Protein AF-A0A933JZS7-F1 (afdb_monomer)

Secondary structure (DSSP, 8-state):
---EEEEESS-SSSEEEETTTTEEEEEHHHHSS--TTTSSPPPHHHHHHHHHHHHHHHHHHHHHHHHH-HHHHHHHTTTS-HHHHHHHHHHHTT-GGGTS--HHHHHHHTTT-PPPHHHHHHHHS--SS---HHHHHHHHHHHHHHHHHHHTTSS-GGGHHHHHHHHHHHHHHTTT-HHHHHHHHH---HHHHHHHHHHHHIIIIIITTSS----GGGGG--------

Foldseek 3Di:
DDEAEAEDEPDPDQWAADLVVRYIYGDVDVLQAADPVPSHRDDPVLSVLVVLLSVQLRVQLSVLCVLLDVVLCVVCVVQAQVLLSLQSSQQRSVHLCSPDDDQVRLVVLAPVHADDSVQLSVQCDDDPDRGPPSSPSSSSNLSNLLLVLQLVLDPDNVCSSVSSSQLSNQCSVVRSDNQRSCCVPPVDGPVRSVVRSVVVCCVVRVPVPDPDDDDPVPVPDDDDDDDD

Solvent-accessible surface area (backbone atoms only — not comparable to full-atom values): 13031 Å² total; per-residue (Å²): 136,82,78,46,78,41,78,46,71,96,59,98,48,57,57,48,58,39,86,88,77,57,28,37,40,38,22,46,65,69,68,76,45,48,34,90,88,75,72,40,81,59,49,75,64,59,43,50,46,46,52,50,33,51,52,38,23,33,49,33,49,50,53,47,31,62,72,67,27,61,70,55,36,67,66,29,66,82,36,45,57,56,47,62,58,53,2,47,12,32,44,67,29,75,30,59,66,70,74,48,61,60,49,66,56,51,50,64,59,40,72,91,46,82,78,54,70,76,56,31,44,59,37,69,49,86,71,91,71,86,70,60,66,65,54,28,51,40,31,53,50,49,13,21,33,46,36,50,41,62,49,65,74,49,94,60,73,96,43,35,69,60,54,50,42,50,46,52,52,43,11,53,75,52,74,26,32,58,56,58,20,35,36,73,75,69,70,33,52,66,68,58,50,51,54,48,19,50,50,48,44,41,46,70,41,57,52,73,59,49,90,82,80,94,61,83,76,68,85,77,73,77,79,80,87,77,86,129

Radius of gyration: 18.69 Å; Cα contacts (8 Å, |Δi|>4): 261; chains: 1; bounding box: 49×60×42 Å

pLDDT: mean 77.21, std 16.07, range [34.91, 96.56]

Mean predicted aligned error: 9.37 Å

Structure (mmCIF, N/CA/C/O backbone):
data_AF-A0A933JZS7-F1
#
_entry.id   AF-A0A933JZS7-F1
#
loop_
_atom_site.group_PDB
_atom_site.id
_atom_site.type_symbol
_atom_site.label_atom_id
_atom_site.label_alt_id
_atom_site.label_comp_id
_atom_site.label_asym_id
_atom_site.label_entity_id
_atom_site.label_seq_id
_atom_site.pdbx_PDB_ins_code
_atom_site.Cartn_x
_atom_site.Cartn_y
_atom_site.Cartn_z
_atom_site.occupancy
_atom_site.B_iso_or_equiv
_atom_site.auth_seq_id
_atom_site.auth_comp_id
_atom_site.auth_asym_id
_atom_site.auth_atom_id
_atom_site.pdbx_PDB_model_num
ATOM 1 N N . MET A 1 1 ? 9.786 -20.591 12.325 1.00 55.50 1 MET A N 1
ATOM 2 C CA . MET A 1 1 ? 8.800 -20.406 11.237 1.00 55.50 1 MET A CA 1
ATOM 3 C C . MET A 1 1 ? 9.416 -20.957 9.961 1.00 55.50 1 MET A C 1
ATOM 5 O O . MET A 1 1 ? 10.549 -20.591 9.686 1.00 55.50 1 MET A O 1
ATOM 9 N N . ARG A 1 2 ? 8.752 -21.871 9.242 1.00 62.94 2 ARG A N 1
ATOM 10 C CA . ARG A 1 2 ? 9.233 -22.362 7.939 1.00 62.94 2 ARG A CA 1
ATOM 11 C C . ARG A 1 2 ? 8.368 -21.721 6.859 1.00 62.94 2 ARG A C 1
ATOM 13 O O . ARG A 1 2 ? 7.239 -22.149 6.675 1.00 62.94 2 ARG A O 1
ATOM 20 N N . ILE A 1 3 ? 8.877 -20.673 6.219 1.00 64.69 3 ILE A N 1
ATOM 21 C CA . ILE A 1 3 ? 8.225 -20.079 5.047 1.00 64.69 3 ILE A CA 1
ATOM 22 C C . ILE A 1 3 ? 8.504 -21.006 3.871 1.00 64.69 3 ILE A C 1
ATOM 24 O O . ILE A 1 3 ? 9.663 -21.345 3.619 1.00 64.69 3 ILE A O 1
ATOM 28 N N . ARG A 1 4 ? 7.455 -21.423 3.162 1.00 77.00 4 ARG A N 1
ATOM 29 C CA . ARG A 1 4 ? 7.607 -22.122 1.888 1.00 77.00 4 ARG A CA 1
ATOM 30 C C . ARG A 1 4 ? 7.532 -21.089 0.772 1.00 77.00 4 ARG A C 1
ATOM 32 O O . ARG A 1 4 ? 6.473 -20.504 0.567 1.00 77.00 4 ARG A O 1
ATOM 39 N N . VAL A 1 5 ? 8.653 -20.878 0.089 1.00 72.12 5 VAL A N 1
ATOM 40 C CA . VAL A 1 5 ? 8.701 -20.114 -1.160 1.00 72.12 5 VAL A CA 1
ATOM 41 C C . VAL A 1 5 ? 8.687 -21.115 -2.308 1.00 72.12 5 VAL A C 1
ATOM 43 O O . VAL A 1 5 ? 9.560 -21.982 -2.373 1.00 72.12 5 VAL A O 1
ATOM 46 N N . THR A 1 6 ? 7.681 -21.040 -3.173 1.00 77.69 6 THR A N 1
ATOM 47 C CA . THR A 1 6 ? 7.563 -21.890 -4.366 1.00 77.69 6 THR A CA 1
ATOM 48 C C . THR A 1 6 ? 7.724 -21.046 -5.618 1.00 77.69 6 THR A C 1
ATOM 50 O O . THR A 1 6 ? 7.128 -19.979 -5.715 1.00 77.69 6 THR A O 1
ATOM 53 N N . LEU A 1 7 ? 8.527 -21.518 -6.575 1.00 71.81 7 LEU A N 1
ATOM 54 C CA . LEU A 1 7 ? 8.544 -20.955 -7.922 1.00 71.81 7 LEU A CA 1
ATOM 55 C C . LEU A 1 7 ? 7.561 -21.733 -8.794 1.00 71.81 7 LEU A C 1
ATOM 57 O O . LEU A 1 7 ? 7.610 -22.962 -8.804 1.00 71.81 7 LEU A O 1
ATOM 61 N N . ASP A 1 8 ? 6.707 -21.019 -9.521 1.00 75.81 8 ASP A N 1
ATOM 62 C CA . ASP A 1 8 ? 5.730 -21.612 -10.439 1.00 75.81 8 ASP A CA 1
ATOM 63 C C . ASP A 1 8 ? 5.630 -20.808 -11.746 1.00 75.81 8 ASP A C 1
ATOM 65 O O . ASP A 1 8 ? 6.146 -19.691 -11.834 1.00 75.81 8 ASP A O 1
ATOM 69 N N . THR A 1 9 ? 4.992 -21.375 -12.770 1.00 73.75 9 THR A N 1
ATOM 70 C CA . THR A 1 9 ? 4.760 -20.739 -14.076 1.00 73.75 9 THR A CA 1
ATOM 71 C C . THR A 1 9 ? 3.279 -20.707 -14.449 1.00 73.75 9 THR A C 1
ATOM 73 O O . THR A 1 9 ? 2.496 -21.495 -13.938 1.00 73.75 9 THR A O 1
ATOM 76 N N . GLY A 1 10 ? 2.871 -19.797 -15.343 1.00 68.50 10 GLY A N 1
ATOM 77 C CA . GLY A 1 10 ? 1.471 -19.704 -15.803 1.00 68.50 10 GLY A CA 1
ATOM 78 C C . GLY A 1 10 ? 0.526 -18.961 -14.850 1.00 68.50 10 GLY A C 1
ATOM 79 O O . GLY A 1 10 ? -0.687 -19.063 -14.976 1.00 68.50 10 GLY A O 1
ATOM 80 N N . LEU A 1 11 ? 1.090 -18.214 -13.904 1.00 72.56 11 LEU A N 1
ATOM 81 C CA . LEU A 1 11 ? 0.375 -17.342 -12.973 1.00 72.56 11 LEU A CA 1
ATOM 82 C C . LEU A 1 11 ? 0.167 -15.930 -13.545 1.00 72.56 11 LEU A C 1
ATOM 84 O O . LEU A 1 11 ? 1.084 -15.329 -14.116 1.00 72.56 11 LEU A O 1
ATOM 88 N N . ASP A 1 12 ? -1.011 -15.366 -13.291 1.00 69.12 12 ASP A N 1
ATOM 89 C CA . ASP A 1 12 ? -1.390 -14.021 -13.743 1.00 69.12 12 ASP A CA 1
ATOM 90 C C . ASP A 1 12 ? -0.731 -12.890 -12.931 1.00 69.12 12 ASP A C 1
ATOM 92 O O . ASP A 1 12 ? -0.857 -11.714 -13.282 1.00 69.12 12 ASP A O 1
ATOM 96 N N . HIS A 1 13 ? -0.051 -13.214 -11.825 1.00 71.06 13 HIS A N 1
ATOM 97 C CA . HIS A 1 13 ? 0.572 -12.250 -10.906 1.00 71.06 13 HIS A CA 1
ATOM 98 C C . HIS A 1 13 ? 2.028 -12.627 -10.631 1.00 71.06 13 HIS A C 1
ATOM 100 O O . HIS A 1 13 ? 2.339 -13.818 -10.618 1.00 71.06 13 HIS A O 1
ATOM 106 N N . PRO A 1 14 ? 2.913 -11.642 -10.382 1.00 72.00 14 PRO A N 1
ATOM 107 C CA . PRO A 1 14 ? 4.329 -11.890 -10.121 1.00 72.00 14 PRO A CA 1
ATOM 108 C C . PRO A 1 14 ? 4.557 -12.660 -8.819 1.00 72.00 14 PRO A C 1
ATOM 110 O O . PRO A 1 14 ? 5.456 -13.491 -8.744 1.00 72.00 14 PRO A O 1
ATOM 113 N N . ALA A 1 15 ? 3.741 -12.431 -7.795 1.00 82.31 15 ALA A N 1
ATOM 114 C CA . ALA A 1 15 ? 3.789 -13.191 -6.560 1.00 82.31 15 ALA A CA 1
ATOM 115 C C . ALA A 1 15 ? 2.427 -13.170 -5.857 1.00 82.31 15 ALA A C 1
ATOM 117 O O . ALA A 1 15 ? 1.563 -12.370 -6.218 1.00 82.31 15 ALA A O 1
ATOM 118 N N . PHE A 1 16 ? 2.232 -14.077 -4.899 1.00 83.31 16 PHE A N 1
ATOM 119 C CA . PHE A 1 16 ? 1.127 -14.004 -3.944 1.00 83.31 16 PHE A CA 1
ATOM 120 C C . PHE A 1 16 ? 1.417 -14.806 -2.667 1.00 83.31 16 PHE A C 1
ATOM 122 O O . PHE A 1 16 ? 2.030 -15.879 -2.703 1.00 83.31 16 PHE A O 1
ATOM 129 N N . TYR A 1 17 ? 0.903 -14.324 -1.539 1.00 83.69 17 TYR A N 1
ATOM 130 C CA . TYR A 1 17 ? 0.777 -15.072 -0.294 1.00 83.69 17 TYR A CA 1
ATOM 131 C C . TYR A 1 17 ? -0.552 -15.838 -0.227 1.00 83.69 17 TYR A C 1
ATOM 133 O O . TYR A 1 17 ? -1.635 -15.268 -0.361 1.00 83.69 17 TYR A O 1
ATOM 141 N N . SER A 1 18 ? -0.483 -17.137 0.068 1.00 83.06 18 SER A N 1
ATOM 142 C CA . SER A 1 18 ? -1.651 -17.956 0.397 1.00 83.06 18 SER A CA 1
ATOM 143 C C . SER A 1 18 ? -1.779 -18.125 1.907 1.00 83.06 18 SER A C 1
ATOM 145 O O . SER A 1 18 ? -0.999 -18.837 2.542 1.00 83.06 18 SER A O 1
ATOM 147 N N . ALA A 1 19 ? -2.824 -17.530 2.485 1.00 80.00 19 ALA A N 1
ATOM 148 C CA . ALA A 1 19 ? -3.157 -17.706 3.898 1.00 80.00 19 ALA A CA 1
ATOM 149 C C . ALA A 1 19 ? -3.637 -19.129 4.237 1.00 80.00 19 ALA A C 1
ATOM 151 O O . ALA A 1 19 ? -3.706 -19.476 5.416 1.00 80.00 19 ALA A O 1
ATOM 152 N N . GLU A 1 20 ? -4.036 -19.934 3.247 1.00 81.31 20 GLU A N 1
ATOM 153 C CA . GLU A 1 20 ? -4.477 -21.324 3.436 1.00 81.31 20 GLU A CA 1
ATOM 154 C C . GLU A 1 20 ? -3.293 -22.258 3.680 1.00 81.31 20 GLU A C 1
ATOM 156 O O . GLU A 1 20 ? -3.297 -23.031 4.636 1.00 81.31 20 GLU A O 1
ATOM 161 N N . THR A 1 21 ? -2.268 -22.139 2.840 1.00 81.94 21 THR A N 1
ATOM 162 C CA . THR A 1 21 ? -1.078 -22.998 2.849 1.00 81.94 21 THR A CA 1
ATOM 163 C C . THR A 1 21 ? 0.118 -22.357 3.547 1.00 81.94 21 THR A C 1
ATOM 165 O O . THR A 1 21 ? 1.150 -23.010 3.697 1.00 81.94 21 THR A O 1
ATOM 168 N N . ASP A 1 22 ? -0.016 -21.096 3.971 1.00 80.69 22 ASP A N 1
ATOM 169 C CA . ASP A 1 22 ? 1.030 -20.287 4.602 1.00 80.69 22 ASP A CA 1
ATOM 170 C C . ASP A 1 22 ? 2.316 -20.252 3.753 1.00 80.69 22 ASP A C 1
ATOM 172 O O . ASP A 1 22 ? 3.436 -20.433 4.238 1.00 80.69 22 ASP A O 1
ATOM 176 N N . SER A 1 23 ? 2.130 -20.065 2.444 1.00 84.62 23 SER A N 1
ATOM 177 C CA . SER A 1 23 ? 3.187 -20.096 1.433 1.00 84.62 23 SER A CA 1
ATOM 178 C C . SER A 1 23 ? 3.199 -18.826 0.599 1.00 84.62 23 SER A C 1
ATOM 180 O O . SER A 1 23 ? 2.152 -18.231 0.347 1.00 84.62 23 SER A O 1
ATOM 182 N N . ILE A 1 24 ? 4.387 -18.454 0.134 1.00 83.81 24 ILE A N 1
ATOM 183 C CA . ILE A 1 24 ? 4.582 -17.405 -0.864 1.00 83.81 24 ILE A CA 1
ATOM 184 C C . ILE A 1 24 ? 4.912 -18.095 -2.179 1.00 83.81 24 ILE A C 1
ATOM 186 O O . ILE A 1 24 ? 5.858 -18.882 -2.247 1.00 83.81 24 ILE A O 1
ATOM 190 N N . THR A 1 25 ? 4.149 -17.794 -3.218 1.00 84.00 25 THR A N 1
ATOM 191 C CA . THR A 1 25 ? 4.441 -18.267 -4.567 1.00 84.00 25 THR A CA 1
ATOM 192 C C . THR A 1 25 ? 5.007 -17.115 -5.377 1.00 84.00 25 THR A C 1
ATOM 194 O O . THR A 1 25 ? 4.420 -16.039 -5.402 1.00 84.00 25 THR A O 1
ATOM 197 N N . ILE A 1 26 ? 6.138 -17.349 -6.038 1.00 79.81 26 ILE A N 1
ATOM 198 C CA . ILE A 1 26 ? 6.781 -16.419 -6.964 1.00 79.81 26 ILE A CA 1
ATOM 199 C C . ILE A 1 26 ? 6.603 -16.972 -8.377 1.00 79.81 26 ILE A C 1
ATOM 201 O O . ILE A 1 26 ? 6.988 -18.104 -8.673 1.00 79.81 26 ILE A O 1
ATOM 205 N N . ALA A 1 27 ? 6.021 -16.178 -9.262 1.00 77.62 27 ALA A N 1
ATOM 206 C CA . ALA A 1 27 ? 5.770 -16.559 -10.637 1.00 77.62 27 ALA A CA 1
ATOM 207 C C . ALA A 1 27 ? 7.016 -16.320 -11.491 1.00 77.62 27 ALA A C 1
ATOM 209 O O . ALA A 1 27 ? 7.300 -15.201 -11.917 1.00 77.62 27 ALA A O 1
ATOM 210 N N . ALA A 1 28 ? 7.769 -17.387 -11.745 1.00 70.25 28 ALA A N 1
ATOM 211 C CA . ALA A 1 28 ? 9.073 -17.364 -12.394 1.00 70.25 28 ALA A CA 1
ATOM 212 C C . ALA A 1 28 ? 9.067 -16.561 -13.713 1.00 70.25 28 ALA A C 1
ATOM 214 O O . ALA A 1 28 ? 9.970 -15.764 -13.962 1.00 70.25 28 ALA A O 1
ATOM 215 N N . GLN A 1 29 ? 8.023 -16.695 -14.535 1.00 68.81 29 GLN A N 1
ATOM 216 C CA . GLN A 1 29 ? 7.892 -16.016 -15.829 1.00 68.81 29 GLN A CA 1
ATOM 217 C C . GLN A 1 29 ? 7.903 -14.483 -15.745 1.00 68.81 29 GLN A C 1
ATOM 219 O O . GLN A 1 29 ? 8.296 -13.838 -16.713 1.00 68.81 29 GLN A O 1
ATOM 224 N N . TRP A 1 30 ? 7.523 -13.902 -14.604 1.00 67.69 30 TRP A N 1
ATOM 225 C CA . TRP A 1 30 ? 7.554 -12.451 -14.393 1.00 67.69 30 TRP A CA 1
ATOM 226 C C . TRP A 1 30 ? 8.953 -11.924 -14.067 1.00 67.69 30 TRP A C 1
ATOM 228 O O . TRP A 1 30 ? 9.218 -10.740 -14.244 1.00 67.69 30 TRP A O 1
ATOM 238 N N . PHE A 1 31 ? 9.863 -12.804 -13.646 1.00 66.62 31 PHE A N 1
ATOM 239 C CA . PHE A 1 31 ? 11.240 -12.442 -13.317 1.00 66.62 31 PHE A CA 1
ATOM 240 C C . PHE A 1 31 ? 12.232 -12.937 -14.377 1.00 66.62 31 PHE A C 1
ATOM 242 O O . PHE A 1 31 ? 13.295 -12.355 -14.540 1.00 66.62 31 PHE A O 1
ATOM 249 N N . TYR A 1 32 ? 11.900 -13.970 -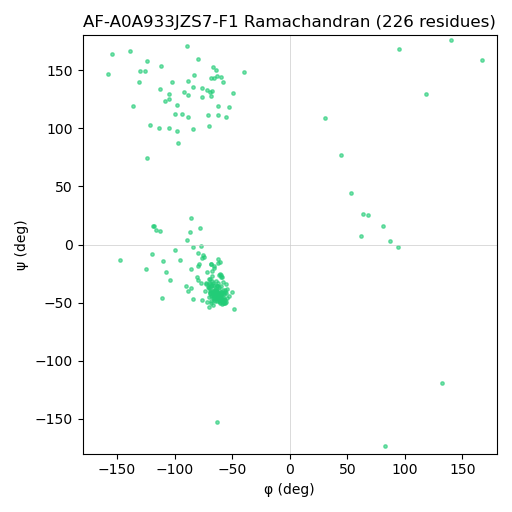15.153 1.00 59.34 32 TYR A N 1
ATOM 250 C CA . TYR A 1 32 ? 12.780 -14.501 -16.204 1.00 59.34 32 TYR A CA 1
ATOM 251 C C . TYR A 1 32 ? 12.603 -13.847 -17.585 1.00 59.34 32 TYR A C 1
ATOM 253 O O . TYR A 1 32 ? 13.258 -14.260 -18.542 1.00 59.34 32 TYR A O 1
ATOM 261 N N . ALA A 1 33 ? 11.754 -12.827 -17.715 1.00 56.81 33 ALA A N 1
ATOM 262 C CA . ALA A 1 33 ? 11.438 -12.209 -18.997 1.00 56.81 33 ALA A CA 1
ATOM 263 C C . ALA A 1 33 ? 11.972 -10.776 -19.116 1.00 56.81 33 ALA A C 1
ATOM 265 O O . ALA A 1 33 ? 12.184 -10.069 -18.134 1.00 56.81 33 ALA A O 1
ATOM 266 N N . ARG A 1 34 ? 12.206 -10.389 -20.373 1.00 57.16 34 ARG A N 1
ATOM 267 C CA . ARG A 1 34 ? 12.549 -9.042 -20.845 1.00 57.16 34 ARG A CA 1
ATOM 268 C C . ARG A 1 34 ? 11.764 -7.954 -20.104 1.00 57.16 34 ARG A C 1
ATOM 270 O O . ARG A 1 34 ? 10.608 -8.178 -19.761 1.00 57.16 34 ARG A O 1
ATOM 277 N N . ASP A 1 35 ? 12.367 -6.777 -19.925 1.00 58.34 35 ASP A N 1
ATOM 278 C CA . ASP A 1 35 ? 11.698 -5.626 -19.316 1.00 58.34 35 ASP A CA 1
ATOM 279 C C . ASP A 1 35 ? 10.387 -5.386 -20.085 1.00 58.34 35 ASP A C 1
ATOM 281 O O . ASP A 1 35 ? 10.435 -5.133 -21.294 1.00 58.34 35 ASP A O 1
ATOM 285 N N . PRO A 1 36 ? 9.219 -5.486 -19.430 1.00 53.41 36 PRO A N 1
ATOM 286 C CA . PRO A 1 36 ? 7.926 -5.390 -20.099 1.00 53.41 36 PRO A CA 1
ATOM 287 C C . PRO A 1 36 ? 7.695 -4.022 -20.759 1.00 53.41 36 PRO A C 1
ATOM 289 O O . PRO A 1 36 ? 6.823 -3.904 -21.616 1.00 53.41 36 PRO A O 1
ATOM 292 N N . ARG A 1 37 ? 8.482 -2.997 -20.402 1.00 55.81 37 ARG A N 1
ATOM 293 C CA . ARG A 1 37 ? 8.426 -1.650 -20.984 1.00 55.81 37 ARG A CA 1
ATOM 294 C C . ARG A 1 37 ? 9.260 -1.523 -22.254 1.00 55.81 37 ARG A C 1
ATOM 296 O O . ARG A 1 37 ? 8.863 -0.814 -23.172 1.00 55.81 37 ARG A O 1
ATOM 303 N N . THR A 1 38 ? 10.423 -2.175 -22.307 1.00 57.34 38 THR A N 1
ATOM 304 C CA . THR A 1 38 ? 11.386 -2.002 -23.415 1.00 57.34 38 THR A CA 1
ATOM 305 C C . THR A 1 38 ? 11.494 -3.223 -24.323 1.00 57.34 38 THR A C 1
ATOM 307 O O . THR A 1 38 ? 12.087 -3.143 -25.397 1.00 57.34 38 THR A O 1
ATOM 310 N N . GLY A 1 39 ? 10.978 -4.380 -23.898 1.00 61.88 39 GLY A N 1
ATOM 311 C CA . GLY A 1 39 ? 11.221 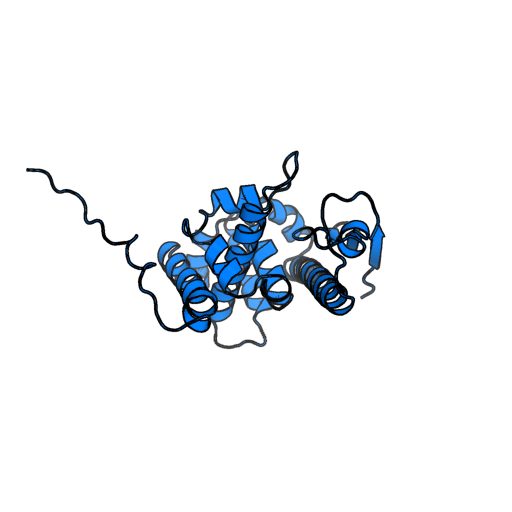-5.668 -24.548 1.00 61.88 39 GLY A CA 1
ATOM 312 C C . GLY A 1 39 ? 12.699 -6.092 -24.544 1.00 61.88 39 GLY A C 1
ATOM 313 O O . GLY A 1 39 ? 13.048 -7.086 -25.194 1.00 61.88 39 GLY A O 1
ATOM 314 N N . GLY A 1 40 ? 13.564 -5.349 -23.841 1.00 65.12 40 GLY A N 1
ATOM 315 C CA . GLY A 1 40 ? 15.000 -5.578 -23.699 1.00 65.12 40 GLY A CA 1
ATOM 316 C C . GLY A 1 40 ? 15.338 -6.484 -22.515 1.00 65.12 40 GLY A C 1
ATOM 317 O O . GLY A 1 40 ? 14.478 -6.827 -21.714 1.00 65.12 40 GLY A O 1
ATOM 318 N N . ALA A 1 41 ? 16.593 -6.914 -22.397 1.00 70.19 41 ALA A N 1
ATOM 319 C CA . ALA A 1 41 ? 17.015 -7.754 -21.275 1.00 70.19 41 ALA A CA 1
ATOM 320 C C . ALA A 1 41 ? 17.008 -6.961 -19.953 1.00 70.19 41 ALA A C 1
ATOM 322 O O . ALA A 1 41 ? 17.570 -5.870 -19.889 1.00 70.19 41 ALA A O 1
ATOM 323 N N . VAL A 1 42 ? 16.405 -7.526 -18.903 1.00 69.69 42 VAL A N 1
ATOM 324 C CA . VAL A 1 42 ? 16.502 -7.001 -17.530 1.00 69.69 42 VAL A CA 1
ATOM 325 C C . VAL A 1 42 ? 17.915 -7.268 -17.013 1.00 69.69 42 VAL A C 1
ATOM 327 O O . VAL A 1 42 ? 18.424 -8.383 -17.157 1.00 69.69 42 VAL A O 1
ATOM 330 N N . SER A 1 43 ? 18.572 -6.269 -16.418 1.00 74.81 43 SER A N 1
ATOM 331 C CA . SER A 1 43 ? 19.889 -6.491 -15.815 1.00 74.81 43 SER A CA 1
ATOM 332 C C . SER A 1 43 ? 19.779 -7.415 -14.594 1.00 74.81 43 SER A C 1
ATOM 334 O O . SER A 1 43 ? 18.757 -7.452 -13.908 1.00 74.81 43 SER A O 1
ATOM 336 N N . ALA A 1 44 ? 20.848 -8.148 -14.266 1.00 74.31 44 ALA A N 1
ATOM 337 C CA . ALA A 1 44 ? 20.861 -9.006 -13.077 1.00 74.31 44 ALA A CA 1
ATOM 338 C C . ALA A 1 44 ? 20.612 -8.222 -11.771 1.00 74.31 44 ALA A C 1
ATOM 340 O O . ALA A 1 44 ? 20.090 -8.773 -10.805 1.00 74.31 44 ALA A O 1
ATOM 341 N N . GLU A 1 45 ? 20.979 -6.941 -11.736 1.00 77.69 45 GLU A N 1
ATOM 342 C CA . GLU A 1 45 ? 20.720 -6.046 -10.609 1.00 77.69 45 GLU A CA 1
ATOM 343 C C . GLU A 1 45 ? 19.235 -5.676 -10.509 1.00 77.69 45 GLU A C 1
ATOM 345 O O . GLU A 1 45 ? 18.635 -5.861 -9.452 1.00 77.69 45 GLU A O 1
ATOM 350 N N . GLN A 1 46 ? 18.619 -5.250 -11.618 1.00 74.00 46 GLN A N 1
ATOM 351 C CA . GLN A 1 46 ? 17.186 -4.939 -11.682 1.00 74.00 46 GLN A CA 1
ATOM 352 C C . GLN A 1 46 ? 16.330 -6.156 -11.316 1.00 74.00 46 GLN A C 1
ATOM 354 O O . GLN A 1 46 ? 15.367 -6.034 -10.562 1.00 74.00 46 GLN A O 1
ATOM 359 N N . PHE A 1 47 ? 16.727 -7.341 -11.788 1.00 75.19 47 PHE A N 1
ATOM 360 C CA . PHE A 1 47 ? 16.104 -8.605 -11.408 1.00 75.19 47 PHE A CA 1
ATOM 361 C C . PHE A 1 47 ? 16.134 -8.822 -9.893 1.00 75.19 47 PHE A C 1
ATOM 363 O O . PHE A 1 47 ? 15.103 -9.121 -9.295 1.00 75.19 47 PHE A O 1
ATOM 370 N N . ARG A 1 48 ? 17.308 -8.675 -9.259 1.00 75.88 48 ARG A N 1
ATOM 371 C CA . ARG A 1 48 ? 17.462 -8.904 -7.814 1.00 75.88 48 ARG A CA 1
ATOM 372 C C . ARG A 1 48 ? 16.638 -7.916 -7.005 1.00 75.88 48 ARG A C 1
ATOM 374 O O . ARG A 1 48 ? 15.979 -8.337 -6.066 1.00 75.88 48 ARG A O 1
ATOM 381 N N . LEU A 1 49 ? 16.652 -6.638 -7.380 1.00 77.56 49 LEU A N 1
ATOM 382 C CA . LEU A 1 49 ? 15.849 -5.612 -6.715 1.00 77.56 49 LEU A CA 1
ATOM 383 C C . LEU A 1 49 ? 14.355 -5.938 -6.807 1.00 77.56 49 LEU A C 1
ATOM 385 O O . LEU A 1 49 ? 13.666 -5.922 -5.791 1.00 77.56 49 LEU A O 1
ATOM 389 N N . HIS A 1 50 ? 13.872 -6.313 -7.995 1.00 76.75 50 HIS A N 1
ATOM 390 C CA . HIS A 1 50 ? 12.467 -6.659 -8.183 1.00 76.75 50 HIS A CA 1
ATOM 391 C C . HIS A 1 50 ? 12.067 -7.927 -7.418 1.00 76.75 50 HIS A C 1
ATOM 393 O O . HIS A 1 50 ? 11.051 -7.937 -6.728 1.00 76.75 50 HIS A O 1
ATOM 399 N N . ALA A 1 51 ? 12.877 -8.985 -7.494 1.00 77.69 51 ALA A N 1
ATOM 400 C CA . ALA A 1 51 ? 12.625 -10.223 -6.767 1.00 77.69 51 ALA A CA 1
ATOM 401 C C . ALA A 1 51 ? 12.620 -10.000 -5.247 1.00 77.69 51 ALA A C 1
ATOM 403 O O . ALA A 1 51 ? 11.721 -10.493 -4.568 1.00 77.69 51 ALA A O 1
ATOM 404 N N . SER A 1 52 ? 13.577 -9.229 -4.718 1.00 81.19 52 SER A N 1
ATOM 405 C CA . SER A 1 52 ? 13.615 -8.873 -3.296 1.00 81.19 52 SER A CA 1
ATOM 406 C C . SER A 1 52 ? 12.376 -8.084 -2.878 1.00 81.19 52 SER A C 1
ATOM 408 O O . SER A 1 52 ? 11.728 -8.483 -1.915 1.00 81.19 52 SER A O 1
ATOM 410 N N . HIS A 1 53 ? 11.991 -7.047 -3.636 1.00 84.38 53 HIS A N 1
ATOM 411 C CA . HIS A 1 53 ? 10.776 -6.263 -3.368 1.00 84.38 53 HIS A CA 1
ATOM 412 C C . HIS A 1 53 ? 9.537 -7.156 -3.299 1.00 84.38 53 HIS A C 1
ATOM 414 O O . HIS A 1 53 ? 8.783 -7.096 -2.335 1.00 84.38 53 HIS A O 1
ATOM 420 N N . MET A 1 54 ? 9.346 -8.034 -4.288 1.00 83.88 54 MET A N 1
ATOM 421 C CA . MET A 1 54 ? 8.178 -8.916 -4.332 1.00 83.88 54 MET A CA 1
ATOM 422 C C . MET A 1 54 ? 8.163 -9.918 -3.174 1.00 83.88 54 MET A C 1
ATOM 424 O O . MET A 1 54 ? 7.114 -10.162 -2.585 1.00 83.88 54 MET A O 1
ATOM 428 N N . ILE A 1 55 ? 9.317 -10.474 -2.799 1.00 82.12 55 ILE A N 1
ATOM 429 C CA . ILE A 1 55 ? 9.410 -11.358 -1.631 1.00 82.12 55 ILE A CA 1
ATOM 430 C C . ILE A 1 55 ? 9.058 -10.593 -0.351 1.00 82.12 55 ILE A C 1
ATOM 432 O O . ILE A 1 55 ? 8.288 -11.096 0.464 1.00 82.12 55 ILE A O 1
ATOM 436 N N . GLU A 1 56 ? 9.597 -9.391 -0.164 1.00 86.00 56 GLU A N 1
ATOM 437 C CA . GLU A 1 56 ? 9.324 -8.560 1.011 1.00 86.00 56 GLU A CA 1
ATOM 438 C C . GLU A 1 56 ? 7.853 -8.126 1.081 1.00 86.00 56 GLU A C 1
ATOM 440 O O . GLU A 1 56 ? 7.252 -8.191 2.157 1.00 86.00 56 GLU A O 1
ATOM 445 N N . HIS A 1 57 ? 7.246 -7.788 -0.060 1.00 89.38 57 HIS A N 1
ATOM 446 C CA . HIS A 1 57 ? 5.822 -7.467 -0.194 1.00 89.38 57 HIS A CA 1
ATOM 447 C C . HIS A 1 57 ? 4.938 -8.633 0.258 1.00 89.38 57 HIS A C 1
ATOM 449 O O . HIS A 1 57 ? 4.082 -8.478 1.131 1.00 89.38 57 HIS A O 1
ATOM 455 N N . GLU A 1 58 ? 5.188 -9.842 -0.248 1.00 87.56 58 GLU A N 1
ATOM 456 C CA . GLU A 1 58 ? 4.399 -11.015 0.147 1.00 87.56 58 GLU A CA 1
ATOM 457 C C . GLU A 1 58 ? 4.665 -11.457 1.595 1.00 87.56 58 GLU A C 1
ATOM 459 O O . GLU A 1 58 ? 3.759 -11.912 2.303 1.00 87.56 58 GLU A O 1
ATOM 464 N N . LEU A 1 59 ? 5.896 -11.286 2.091 1.00 86.94 59 LEU A N 1
ATOM 465 C CA . LEU A 1 59 ? 6.210 -11.506 3.505 1.00 86.94 59 LEU A CA 1
ATOM 466 C C . LEU A 1 59 ? 5.449 -10.533 4.407 1.00 86.94 59 LEU A C 1
ATOM 468 O O . LEU A 1 59 ? 5.030 -10.923 5.503 1.00 86.94 59 LEU A O 1
ATOM 472 N N . ALA A 1 60 ? 5.244 -9.293 3.962 1.00 89.00 60 ALA A N 1
ATOM 473 C CA . ALA A 1 60 ? 4.462 -8.309 4.690 1.00 89.00 60 ALA A CA 1
ATOM 474 C C . ALA A 1 60 ? 2.984 -8.711 4.776 1.00 89.00 60 ALA A C 1
ATOM 476 O O . ALA A 1 60 ? 2.419 -8.652 5.872 1.00 89.00 60 ALA A O 1
ATOM 477 N N . HIS A 1 61 ? 2.388 -9.222 3.691 1.00 89.19 61 HIS A N 1
ATOM 478 C CA . HIS A 1 61 ? 1.034 -9.797 3.713 1.00 89.19 61 HIS A CA 1
ATOM 479 C C . HIS A 1 61 ? 0.910 -10.931 4.733 1.00 89.19 61 HIS A C 1
ATOM 481 O O . HIS A 1 61 ? 0.006 -10.920 5.572 1.00 89.19 61 HIS A O 1
ATOM 487 N N . MET A 1 62 ? 1.864 -11.865 4.746 1.00 87.31 62 MET A N 1
ATOM 488 C CA . MET A 1 62 ? 1.901 -12.954 5.728 1.00 87.31 62 MET A CA 1
ATOM 489 C C . MET A 1 62 ? 2.032 -12.436 7.170 1.00 87.31 62 MET A C 1
ATOM 491 O O . MET A 1 62 ? 1.297 -12.865 8.068 1.00 87.31 62 MET A O 1
ATOM 495 N N . ALA A 1 63 ? 2.971 -11.519 7.424 1.00 87.69 63 ALA A N 1
ATOM 496 C CA . ALA A 1 63 ? 3.196 -10.952 8.752 1.00 87.69 63 ALA A CA 1
ATOM 497 C C . ALA A 1 63 ? 1.956 -10.201 9.257 1.00 87.69 63 ALA A C 1
ATOM 499 O O . ALA A 1 63 ? 1.566 -10.338 10.422 1.00 87.69 63 ALA A O 1
ATOM 500 N N . PHE A 1 64 ? 1.312 -9.448 8.369 1.00 87.88 64 PHE A N 1
ATOM 501 C CA . PHE A 1 64 ? 0.082 -8.727 8.643 1.00 87.88 64 PHE A CA 1
ATOM 502 C C . PHE A 1 64 ? -1.082 -9.682 8.940 1.00 87.88 64 PHE A C 1
ATOM 504 O O . PHE A 1 64 ? -1.724 -9.543 9.985 1.00 87.88 64 PHE A O 1
ATOM 511 N N . ALA A 1 65 ? -1.296 -10.707 8.109 1.00 88.12 65 ALA A N 1
ATOM 512 C CA . ALA A 1 65 ? -2.344 -11.710 8.300 1.00 88.12 65 ALA A CA 1
ATOM 513 C C . ALA A 1 65 ? -2.227 -12.413 9.661 1.00 88.12 65 ALA A C 1
ATOM 515 O O . ALA A 1 65 ? -3.214 -12.572 10.381 1.00 88.12 65 ALA A O 1
ATOM 516 N N . ARG A 1 66 ? -1.005 -12.766 10.074 1.00 86.81 66 ARG A N 1
ATOM 517 C CA . ARG A 1 66 ? -0.756 -13.370 11.391 1.00 86.81 66 ARG A CA 1
ATOM 518 C C . ARG A 1 66 ? -0.971 -12.402 12.547 1.00 86.81 66 ARG A C 1
ATOM 520 O O . ARG A 1 66 ? -1.507 -12.803 13.576 1.00 86.81 66 ARG A O 1
ATOM 527 N N . LYS A 1 67 ? -0.558 -11.139 12.400 1.00 89.06 67 LYS A N 1
ATOM 528 C CA . LYS A 1 67 ? -0.735 -10.130 13.451 1.00 89.06 67 LYS A CA 1
ATOM 529 C C . LYS A 1 67 ? -2.193 -9.737 13.640 1.00 89.06 67 LYS A C 1
ATOM 531 O O . LYS A 1 67 ? -2.577 -9.504 14.782 1.00 89.06 67 LYS A O 1
ATOM 536 N N . VAL A 1 68 ? -2.991 -9.658 12.573 1.00 87.19 68 VAL A N 1
ATOM 537 C CA . VAL A 1 68 ? -4.437 -9.394 12.660 1.00 87.19 68 VAL A CA 1
ATOM 538 C C . VAL A 1 68 ? -5.178 -10.630 13.179 1.00 87.19 68 VAL A C 1
ATOM 540 O O . VAL A 1 68 ? -6.025 -10.477 14.059 1.00 87.19 68 VAL A O 1
ATOM 543 N N . GLY A 1 69 ? -4.768 -11.818 12.725 1.00 87.88 69 GLY A N 1
ATOM 544 C CA . GLY A 1 69 ? -5.388 -13.120 12.974 1.00 87.88 69 GLY A CA 1
ATOM 545 C C . GLY A 1 69 ? -5.845 -13.722 11.644 1.00 87.88 69 GLY A C 1
ATOM 546 O O . GLY A 1 69 ? -6.518 -13.044 10.877 1.00 87.88 69 GLY A O 1
ATOM 547 N N . LEU A 1 70 ? -5.489 -14.978 11.332 1.00 83.94 70 LEU A N 1
ATOM 548 C CA . LEU A 1 70 ? -5.786 -15.571 10.012 1.00 83.94 70 LEU A CA 1
ATOM 549 C C . LEU A 1 70 ? -7.293 -15.643 9.720 1.00 83.94 70 LEU A C 1
ATOM 551 O O . LEU A 1 70 ? -7.711 -15.428 8.585 1.00 83.94 70 LEU A O 1
ATOM 555 N N . ALA A 1 71 ? -8.115 -15.920 10.736 1.00 82.81 71 ALA A N 1
ATOM 556 C CA . ALA A 1 71 ? -9.569 -15.949 10.592 1.00 82.81 71 ALA A CA 1
ATOM 557 C C . ALA A 1 71 ? -10.137 -14.544 10.328 1.00 82.81 71 ALA A C 1
ATOM 559 O O . ALA A 1 71 ? -10.972 -14.370 9.442 1.00 82.81 71 ALA A O 1
ATOM 560 N N . GLU A 1 72 ? -9.669 -13.530 11.060 1.00 81.69 72 GLU A N 1
ATOM 561 C CA . GLU A 1 72 ? -9.997 -12.125 10.809 1.00 81.69 72 GLU A CA 1
ATOM 562 C C . GLU A 1 72 ? -9.512 -11.660 9.439 1.00 81.69 72 GLU A C 1
ATOM 564 O O . GLU A 1 72 ? -10.266 -10.998 8.746 1.00 81.69 72 GLU A O 1
ATOM 569 N N . TYR A 1 73 ? -8.300 -12.029 9.026 1.00 81.44 73 TYR A N 1
ATOM 570 C CA . TYR A 1 73 ? -7.733 -11.655 7.733 1.00 81.44 73 TYR A CA 1
ATOM 571 C C . TYR A 1 73 ? -8.520 -12.273 6.575 1.00 81.44 73 TYR A C 1
ATOM 573 O O . TYR A 1 73 ? -8.839 -11.571 5.628 1.00 81.44 73 TYR A O 1
ATOM 581 N N . ARG A 1 74 ? -8.920 -13.550 6.662 1.00 79.38 74 ARG A N 1
ATOM 582 C CA . ARG A 1 74 ? -9.745 -14.206 5.627 1.00 79.38 74 ARG A CA 1
ATOM 583 C C . ARG A 1 74 ? -11.166 -13.646 5.553 1.00 79.38 74 ARG A C 1
ATOM 585 O O . ARG A 1 74 ? -11.696 -13.479 4.465 1.00 79.38 74 ARG A O 1
ATOM 592 N N . ARG A 1 75 ? -11.790 -13.348 6.699 1.00 73.75 75 ARG A N 1
ATOM 593 C CA . ARG A 1 75 ? -13.076 -12.621 6.727 1.00 73.75 75 ARG A CA 1
ATOM 594 C C . ARG A 1 75 ? -12.913 -11.184 6.229 1.00 73.75 75 ARG A C 1
ATOM 596 O O . ARG A 1 75 ? -13.823 -10.614 5.641 1.00 73.75 75 ARG A O 1
ATOM 603 N N . GLY A 1 76 ? -11.745 -10.619 6.503 1.00 60.97 76 GLY A N 1
ATOM 604 C CA . GLY A 1 76 ? -11.377 -9.237 6.286 1.00 60.97 76 GLY A CA 1
ATOM 605 C C . GLY A 1 76 ? -10.861 -8.920 4.895 1.00 60.97 76 GLY A C 1
ATOM 606 O O . GLY A 1 76 ? -10.941 -7.770 4.507 1.00 60.97 76 GLY A O 1
ATOM 607 N N . SER A 1 77 ? -10.379 -9.882 4.114 1.00 63.81 77 SER A N 1
ATOM 608 C CA . SER A 1 77 ? -9.845 -9.629 2.770 1.00 63.81 77 SER A CA 1
ATOM 609 C C . SER A 1 77 ? -10.914 -9.139 1.788 1.00 63.81 77 SER A C 1
ATOM 611 O O . SER A 1 77 ? -10.586 -8.491 0.802 1.00 63.81 77 SER A O 1
ATOM 613 N N . GLY A 1 78 ? -12.197 -9.390 2.080 1.00 68.88 78 GLY A N 1
ATOM 614 C CA . GLY A 1 78 ? -13.331 -8.755 1.400 1.00 68.88 78 GLY A CA 1
ATOM 615 C C . GLY A 1 78 ? -13.899 -7.516 2.107 1.00 68.88 78 GLY A C 1
ATOM 616 O O . GLY A 1 78 ? -14.695 -6.803 1.503 1.00 68.88 78 GLY A O 1
ATOM 617 N N . ALA A 1 79 ? -13.526 -7.267 3.367 1.00 80.44 79 ALA A N 1
ATOM 618 C CA . ALA A 1 79 ? -14.067 -6.181 4.192 1.00 80.44 79 ALA A CA 1
ATOM 619 C C . ALA A 1 79 ? -13.110 -4.985 4.330 1.00 80.44 79 ALA A C 1
ATOM 621 O O . ALA A 1 79 ? -13.558 -3.855 4.479 1.00 80.44 79 ALA A O 1
ATOM 622 N N . LEU A 1 80 ? -11.798 -5.211 4.287 1.00 89.06 80 LEU A N 1
ATOM 623 C CA . LEU A 1 80 ? -10.797 -4.160 4.192 1.00 89.06 80 LEU A CA 1
ATOM 624 C C . LEU A 1 80 ? -10.628 -3.771 2.723 1.00 89.06 80 LEU A C 1
ATOM 626 O O . LEU A 1 80 ? -10.501 -4.657 1.876 1.00 89.06 80 LEU A O 1
ATOM 630 N N . PRO A 1 81 ? -10.565 -2.468 2.417 1.00 89.44 81 PRO A N 1
ATOM 631 C CA . PRO A 1 81 ? -10.175 -2.008 1.092 1.00 89.44 81 PRO A CA 1
ATOM 632 C C . PRO A 1 81 ? -8.783 -2.534 0.713 1.00 89.44 81 PRO A C 1
ATOM 634 O O . PRO A 1 81 ? -7.874 -2.535 1.551 1.00 89.44 81 PRO A O 1
ATOM 637 N N . LEU A 1 82 ? -8.590 -2.943 -0.542 1.00 90.31 82 LEU A N 1
ATOM 638 C CA . LEU A 1 82 ? -7.309 -3.431 -1.056 1.00 90.31 82 LEU A CA 1
ATOM 639 C C . LEU A 1 82 ? -6.181 -2.429 -0.847 1.00 90.31 82 LEU A C 1
ATOM 641 O O . LEU A 1 82 ? -5.069 -2.841 -0.538 1.00 90.31 82 LEU A O 1
ATOM 645 N N . TRP A 1 83 ? -6.452 -1.122 -0.918 1.00 91.81 83 TRP A N 1
ATOM 646 C CA . TRP A 1 83 ? -5.402 -0.129 -0.672 1.00 91.81 83 TRP A CA 1
ATOM 647 C C . TRP A 1 83 ? -4.798 -0.243 0.740 1.00 91.81 83 TRP A C 1
ATOM 649 O O . TRP A 1 83 ? -3.630 0.091 0.925 1.00 91.81 83 TRP A O 1
ATOM 659 N N . VAL A 1 84 ? -5.554 -0.730 1.735 1.00 92.81 84 VAL A N 1
ATOM 660 C CA . VAL A 1 84 ? -5.039 -0.964 3.095 1.00 92.81 84 VAL A CA 1
ATOM 661 C C . VAL A 1 84 ? -4.063 -2.136 3.088 1.00 92.81 84 VAL A C 1
ATOM 663 O O . VAL A 1 84 ? -2.994 -2.043 3.688 1.00 92.81 84 VAL A O 1
ATOM 666 N N . LEU A 1 85 ? -4.432 -3.227 2.414 1.00 91.69 85 LEU A N 1
ATOM 667 C CA . LEU A 1 85 ? -3.639 -4.454 2.346 1.00 91.69 85 LEU A CA 1
ATOM 668 C C . LEU A 1 85 ? -2.379 -4.247 1.505 1.00 91.69 85 LEU A C 1
ATOM 670 O O . LEU A 1 85 ? -1.271 -4.468 1.984 1.00 91.69 85 LEU A O 1
ATOM 674 N N . GLU A 1 86 ? -2.539 -3.767 0.277 1.00 91.56 86 GLU A N 1
ATOM 675 C CA . GLU A 1 86 ? -1.420 -3.532 -0.633 1.00 91.56 86 GLU A CA 1
ATOM 676 C C . GLU A 1 86 ? -0.540 -2.378 -0.150 1.00 91.56 86 GLU A C 1
ATOM 678 O O . GLU A 1 86 ? 0.678 -2.448 -0.245 1.00 91.56 86 GLU A O 1
ATOM 683 N N . GLY A 1 87 ? -1.122 -1.334 0.446 1.00 92.81 87 GLY A N 1
ATOM 684 C CA . GLY A 1 87 ? -0.360 -0.176 0.908 1.00 92.81 87 GLY A CA 1
ATOM 685 C C . GLY A 1 87 ? 0.633 -0.500 2.024 1.00 92.81 87 GLY A C 1
ATOM 686 O O . GLY A 1 87 ? 1.755 0.009 2.008 1.00 92.81 87 GLY A O 1
ATOM 687 N N . VAL A 1 88 ? 0.254 -1.345 2.994 1.00 91.12 88 VAL A N 1
ATOM 688 C CA . VAL A 1 88 ? 1.189 -1.765 4.054 1.00 91.12 88 VAL A CA 1
ATOM 689 C C . VAL A 1 88 ? 2.245 -2.730 3.538 1.00 91.12 88 VAL A C 1
ATOM 691 O O . VAL A 1 88 ? 3.379 -2.668 4.012 1.00 91.12 88 VAL A O 1
ATOM 694 N N . ALA A 1 89 ? 1.893 -3.578 2.571 1.00 90.69 89 ALA A N 1
ATOM 695 C CA . ALA A 1 89 ? 2.837 -4.485 1.939 1.00 90.69 89 ALA A CA 1
ATOM 696 C C . ALA A 1 89 ? 3.897 -3.709 1.143 1.00 90.69 89 ALA A C 1
ATOM 698 O O . ALA A 1 89 ? 5.088 -3.869 1.409 1.00 90.69 89 ALA A O 1
ATOM 699 N N . GLU A 1 90 ? 3.471 -2.750 0.317 1.00 90.38 90 GLU A N 1
ATOM 700 C CA . GLU A 1 90 ? 4.372 -1.849 -0.405 1.00 90.38 90 GLU A CA 1
ATOM 701 C C . GLU A 1 90 ? 5.247 -1.032 0.550 1.00 90.38 90 GLU A C 1
ATOM 703 O O . GLU A 1 90 ? 6.442 -0.866 0.321 1.00 90.38 90 GLU A O 1
A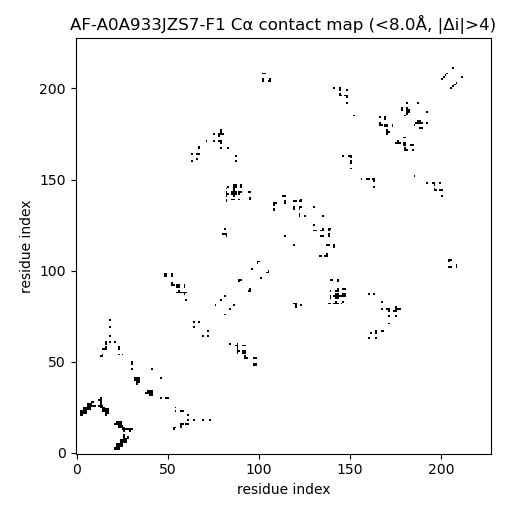TOM 708 N N . TRP A 1 91 ? 4.682 -0.512 1.647 1.00 90.19 91 TRP A N 1
ATOM 709 C CA . TRP A 1 91 ? 5.468 0.235 2.633 1.00 90.19 91 TRP A CA 1
ATOM 710 C C . TRP A 1 91 ? 6.537 -0.630 3.303 1.00 90.19 91 TRP A C 1
ATOM 712 O O . TRP A 1 91 ? 7.670 -0.178 3.475 1.00 90.19 91 TRP A O 1
ATOM 722 N N . ALA A 1 92 ? 6.184 -1.860 3.677 1.00 87.06 92 ALA A N 1
ATOM 723 C CA . ALA A 1 92 ? 7.096 -2.787 4.332 1.00 87.06 92 ALA A CA 1
ATOM 724 C C . ALA A 1 92 ? 8.207 -3.281 3.392 1.00 87.06 92 ALA A C 1
ATOM 726 O O . ALA A 1 92 ? 9.316 -3.512 3.865 1.00 87.06 92 ALA A O 1
ATOM 727 N N . ALA A 1 93 ? 7.934 -3.368 2.087 1.00 85.88 93 ALA A N 1
ATOM 728 C CA . ALA A 1 93 ? 8.895 -3.720 1.038 1.00 85.88 93 ALA A CA 1
ATOM 729 C C . ALA A 1 93 ? 9.842 -2.567 0.629 1.00 85.88 93 ALA A C 1
ATOM 731 O O . ALA A 1 93 ? 10.480 -2.611 -0.418 1.00 85.88 93 ALA A O 1
ATOM 732 N N . GLY A 1 94 ? 9.913 -1.488 1.419 1.00 80.38 94 GLY A N 1
ATOM 733 C CA . GLY A 1 94 ? 10.772 -0.332 1.125 1.00 80.38 94 GLY A CA 1
ATOM 734 C C . GLY A 1 94 ? 10.134 0.726 0.216 1.00 80.38 94 GLY A C 1
ATOM 735 O O . GLY A 1 94 ? 10.747 1.758 -0.060 1.00 80.38 94 GLY A O 1
ATOM 736 N N . GLY A 1 95 ? 8.868 0.540 -0.157 1.00 77.25 95 GLY A N 1
ATOM 737 C CA . GLY A 1 95 ? 8.080 1.458 -0.965 1.00 77.25 95 GLY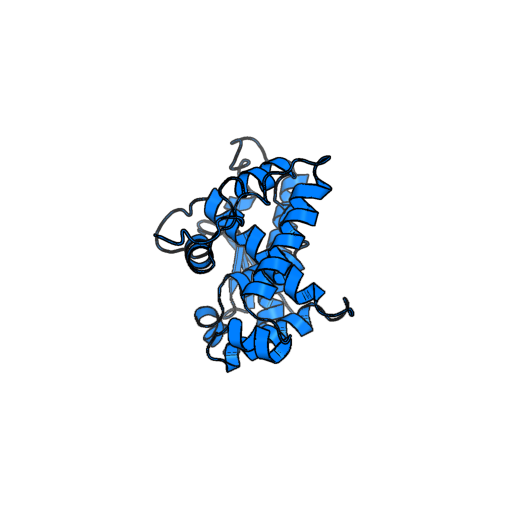 A CA 1
ATOM 738 C C . GLY A 1 95 ? 8.091 1.133 -2.448 1.00 77.25 95 GLY A C 1
ATOM 739 O O . GLY A 1 95 ? 8.906 0.374 -2.950 1.00 77.25 95 GLY A O 1
ATOM 740 N N . VAL A 1 96 ? 7.195 1.781 -3.189 1.00 65.94 96 VAL A N 1
ATOM 741 C CA . VAL A 1 96 ? 6.999 1.454 -4.613 1.00 65.94 96 VAL A CA 1
ATOM 742 C C . VAL A 1 96 ? 8.212 1.862 -5.463 1.00 65.94 96 VAL A C 1
ATOM 744 O O . VAL A 1 96 ? 8.377 1.380 -6.583 1.00 65.94 96 VAL A O 1
ATOM 747 N N . LEU A 1 97 ? 9.088 2.727 -4.927 1.00 55.94 97 LEU A N 1
ATOM 748 C CA . LEU A 1 97 ? 10.298 3.268 -5.566 1.00 55.94 97 LEU A CA 1
ATOM 749 C C . LEU A 1 97 ? 11.373 2.214 -5.850 1.00 55.94 97 LEU A C 1
ATOM 751 O O . LEU A 1 97 ? 12.221 2.452 -6.704 1.00 55.94 97 LEU A O 1
ATOM 755 N N . SER A 1 98 ? 11.323 1.050 -5.197 1.00 50.97 98 SER A N 1
ATOM 756 C CA . SER A 1 98 ? 12.182 -0.099 -5.525 1.00 50.97 98 SER A CA 1
ATOM 757 C C . SER A 1 98 ? 11.969 -0.574 -6.967 1.00 50.97 98 SER A C 1
ATOM 759 O O . SER A 1 98 ? 12.860 -1.170 -7.570 1.00 50.97 98 SER A O 1
ATOM 761 N N . PHE A 1 99 ? 10.773 -0.312 -7.511 1.00 53.00 99 PHE A N 1
ATOM 762 C CA . PHE A 1 99 ? 10.328 -0.736 -8.836 1.00 53.00 99 PHE A CA 1
ATOM 763 C C . PHE A 1 99 ? 9.849 0.422 -9.725 1.00 53.00 99 PHE A C 1
ATOM 765 O O . PHE A 1 99 ? 9.821 0.293 -10.948 1.00 53.00 99 PHE A O 1
ATOM 772 N N . THR A 1 100 ? 9.475 1.569 -9.148 1.00 54.12 100 THR A N 1
ATOM 773 C CA . THR A 1 100 ? 9.112 2.742 -9.944 1.00 54.12 100 THR A CA 1
ATOM 774 C C . THR A 1 100 ? 10.385 3.398 -10.496 1.00 54.12 100 THR A C 1
ATOM 776 O O . THR A 1 100 ? 11.280 3.754 -9.731 1.00 54.12 100 THR A O 1
ATOM 779 N N . PRO A 1 101 ? 10.410 3.775 -11.778 1.00 55.31 101 PRO A N 1
ATOM 780 C CA . PRO A 1 101 ? 10.395 5.216 -11.926 1.00 55.31 101 PRO A CA 1
ATOM 781 C C . PRO A 1 101 ? 11.443 5.747 -12.889 1.00 55.31 101 PRO A C 1
ATOM 783 O O . PRO A 1 101 ? 11.403 5.404 -14.030 1.00 55.31 101 PRO A O 1
ATOM 786 N N . GLY A 1 102 ? 12.427 6.582 -12.576 1.00 64.00 102 GLY A N 1
ATOM 787 C CA . GLY A 1 102 ? 12.540 7.447 -11.421 1.00 64.00 102 GLY A CA 1
ATOM 788 C C . GLY A 1 102 ? 11.430 8.493 -11.395 1.00 64.00 102 GLY A C 1
ATOM 789 O O . GLY A 1 102 ? 10.321 8.296 -11.886 1.00 64.00 102 GLY A O 1
ATOM 790 N N . SER A 1 103 ? 11.711 9.621 -10.770 1.00 70.31 103 SER A N 1
ATOM 791 C CA . SER A 1 103 ? 10.683 10.568 -10.362 1.00 70.31 103 SER A CA 1
ATOM 792 C C . SER A 1 103 ? 9.779 11.132 -11.465 1.00 70.31 103 SER A C 1
ATOM 794 O O . SER A 1 103 ? 8.613 11.402 -11.192 1.00 70.31 103 SER A O 1
ATOM 796 N N . GLU A 1 104 ? 10.275 11.306 -12.690 1.00 76.31 104 GLU A N 1
ATOM 797 C CA . GLU A 1 104 ? 9.485 11.833 -13.814 1.00 76.31 104 GLU A CA 1
ATOM 798 C C . GLU A 1 104 ? 8.401 10.855 -14.278 1.00 76.31 104 GLU A C 1
ATOM 800 O O . GLU A 1 104 ? 7.257 11.248 -14.486 1.00 76.31 104 GLU A O 1
ATOM 805 N N . GLU A 1 105 ? 8.717 9.565 -14.359 1.00 75.31 105 GLU A N 1
ATOM 806 C CA . GLU A 1 105 ? 7.735 8.542 -14.724 1.00 75.31 105 GLU A CA 1
ATOM 807 C C . GLU A 1 105 ? 6.662 8.400 -13.617 1.00 75.31 105 GLU A C 1
ATOM 809 O O . GLU A 1 105 ? 5.491 8.191 -13.925 1.00 75.31 105 GLU A O 1
ATOM 814 N N . ILE A 1 106 ? 6.999 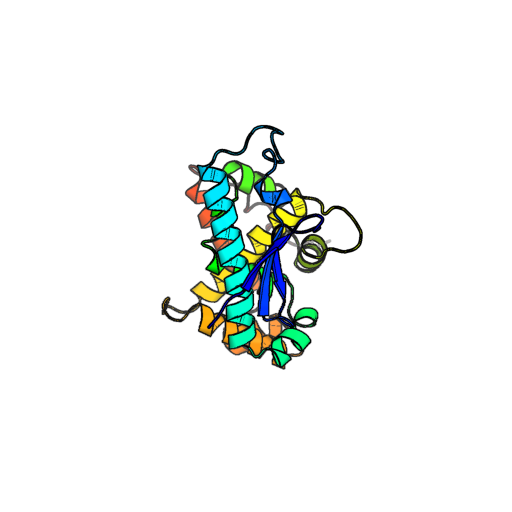8.620 -12.334 1.00 76.88 106 ILE A N 1
ATOM 815 C CA . ILE A 1 106 ? 5.979 8.684 -11.270 1.00 76.88 106 ILE A CA 1
ATOM 816 C C . ILE A 1 106 ? 5.100 9.922 -11.440 1.00 76.88 106 ILE A C 1
ATOM 818 O O . ILE A 1 106 ? 3.885 9.807 -11.332 1.00 76.88 106 ILE A O 1
ATOM 822 N N . LYS A 1 107 ? 5.668 11.096 -11.745 1.00 79.56 107 LYS A N 1
ATOM 823 C CA . LYS A 1 107 ? 4.866 12.299 -12.039 1.00 79.56 107 LYS A CA 1
ATOM 824 C C . LYS A 1 107 ? 3.889 12.044 -13.194 1.00 79.56 107 LYS A C 1
ATOM 826 O O . LYS A 1 107 ? 2.724 12.408 -13.066 1.00 79.56 107 LYS A O 1
ATOM 831 N N . ALA A 1 108 ? 4.324 11.344 -14.244 1.00 83.50 108 ALA A N 1
ATOM 832 C CA . ALA A 1 108 ? 3.485 10.967 -15.385 1.00 83.50 108 ALA A CA 1
ATOM 833 C C . ALA A 1 108 ? 2.293 10.056 -15.009 1.00 83.50 108 ALA A C 1
ATOM 835 O O . ALA A 1 108 ? 1.249 10.072 -15.671 1.00 83.50 108 ALA A O 1
ATOM 836 N N . LEU A 1 109 ? 2.397 9.280 -13.919 1.00 84.81 109 LEU A N 1
ATOM 837 C CA . LEU A 1 109 ? 1.264 8.514 -13.376 1.00 84.81 109 LEU A CA 1
ATOM 838 C C . LEU A 1 109 ? 0.169 9.417 -12.791 1.00 84.81 109 LEU A C 1
ATOM 840 O O . LEU A 1 109 ? -0.975 8.982 -12.694 1.00 84.81 109 LEU A O 1
ATOM 844 N N . PHE A 1 110 ? 0.501 10.651 -12.404 1.00 86.50 110 PHE A N 1
ATOM 845 C CA . PHE A 1 110 ? -0.389 11.582 -11.703 1.00 86.50 110 PHE A CA 1
ATOM 846 C C . PHE A 1 110 ? -0.706 12.857 -12.496 1.00 86.50 110 PHE A C 1
ATOM 848 O O . PHE A 1 110 ? -1.259 13.793 -11.918 1.00 86.50 110 PHE A O 1
ATOM 855 N N . GLU A 1 111 ? -0.395 12.908 -13.795 1.00 85.19 111 GLU A N 1
ATOM 856 C CA . GLU A 1 111 ? -0.717 14.054 -14.666 1.00 85.19 111 GLU A CA 1
ATOM 857 C C . GLU A 1 111 ? -2.216 14.385 -14.661 1.00 85.19 111 GLU A C 1
ATOM 859 O O . GLU A 1 111 ? -2.594 15.551 -14.563 1.00 85.19 111 GLU A O 1
ATOM 864 N N . ASP A 1 112 ? -3.065 13.356 -14.642 1.00 84.69 112 ASP A N 1
ATOM 865 C CA . ASP A 1 112 ? -4.527 13.486 -14.571 1.00 84.69 112 ASP A CA 1
ATOM 866 C C . ASP A 1 112 ? -5.055 13.590 -13.124 1.00 84.69 112 ASP A C 1
ATOM 868 O O . ASP A 1 112 ? -6.257 13.488 -12.863 1.00 84.69 112 ASP A O 1
ATOM 872 N N . GLY A 1 113 ? -4.157 13.778 -12.155 1.00 87.25 113 GLY A N 1
ATOM 873 C CA . GLY A 1 113 ? -4.454 13.773 -10.728 1.00 87.25 113 GLY A CA 1
ATOM 874 C C . GLY A 1 113 ? -4.511 12.370 -10.122 1.00 87.25 113 GLY A C 1
ATOM 875 O O . GLY A 1 113 ? -4.157 11.368 -10.741 1.00 87.25 113 GLY A O 1
ATOM 876 N N . CYS A 1 114 ? -4.922 12.294 -8.853 1.00 90.19 114 CYS A N 1
ATOM 877 C CA . CYS A 1 114 ? -5.013 11.019 -8.145 1.00 90.19 114 CYS A CA 1
ATOM 878 C C . CYS A 1 114 ? -6.327 10.284 -8.431 1.00 90.19 114 CYS A C 1
ATOM 880 O O . CYS A 1 114 ? -7.402 10.877 -8.519 1.00 90.19 114 CYS A O 1
ATOM 882 N N . MET A 1 115 ? -6.229 8.964 -8.452 1.00 91.25 115 MET A N 1
ATOM 883 C CA . MET A 1 115 ? -7.320 8.020 -8.589 1.00 91.25 115 MET A CA 1
ATOM 884 C C . MET A 1 115 ? -8.245 8.023 -7.354 1.00 91.25 115 MET A C 1
ATOM 886 O O . MET A 1 115 ? -7.750 7.918 -6.229 1.00 91.25 115 MET A O 1
ATOM 890 N N . PRO A 1 116 ? -9.579 8.092 -7.526 1.00 88.94 116 PRO A N 1
ATOM 891 C CA . PRO A 1 116 ? -10.533 7.921 -6.428 1.00 88.94 116 PRO A CA 1
ATOM 892 C C . PRO A 1 116 ? -10.476 6.508 -5.810 1.00 88.94 116 PRO A C 1
ATOM 894 O O . PRO A 1 116 ? -10.255 5.551 -6.557 1.00 88.94 116 PRO A O 1
ATOM 897 N N . PRO A 1 117 ? -10.778 6.328 -4.505 1.00 84.00 117 PRO A N 1
ATOM 898 C CA . PRO A 1 117 ? -10.671 5.029 -3.826 1.00 84.00 117 PRO A CA 1
ATOM 899 C C . PRO A 1 117 ? -11.406 3.874 -4.522 1.00 84.00 117 PRO A C 1
ATOM 901 O O . PRO A 1 117 ? -10.830 2.813 -4.729 1.00 84.00 117 PRO A O 1
ATOM 904 N N . ALA A 1 118 ? -12.644 4.084 -4.984 1.00 84.44 118 ALA A N 1
ATOM 905 C CA . ALA A 1 118 ? -13.407 3.046 -5.690 1.00 84.44 118 ALA A CA 1
ATOM 906 C C . ALA A 1 118 ? -12.737 2.586 -7.003 1.00 84.44 118 ALA A C 1
ATOM 908 O O . ALA A 1 118 ? -12.814 1.416 -7.387 1.00 84.44 118 ALA A O 1
ATOM 909 N N . ARG A 1 119 ? -12.046 3.504 -7.693 1.00 88.69 119 ARG A N 1
ATOM 910 C CA . ARG A 1 119 ? -11.289 3.184 -8.907 1.00 88.69 119 ARG A CA 1
ATOM 911 C C . ARG A 1 119 ? -9.971 2.485 -8.567 1.00 88.69 119 ARG A C 1
ATOM 913 O O . ARG A 1 119 ? -9.588 1.594 -9.315 1.00 88.69 119 ARG A O 1
ATOM 920 N N . MET A 1 120 ? -9.338 2.814 -7.435 1.00 90.50 120 MET A N 1
ATOM 921 C CA . MET A 1 120 ? -8.153 2.092 -6.948 1.00 90.50 120 MET A CA 1
ATOM 922 C C . MET A 1 120 ? -8.467 0.620 -6.696 1.00 90.50 120 MET A C 1
ATOM 924 O O . MET A 1 120 ? -7.754 -0.241 -7.199 1.00 90.50 120 MET A O 1
ATOM 928 N N . GLU A 1 121 ? -9.570 0.335 -5.998 1.00 87.69 121 GLU A N 1
ATOM 929 C CA . GLU A 1 121 ? -10.032 -1.039 -5.768 1.00 87.69 121 GLU A CA 1
ATOM 930 C C . GLU A 1 121 ? -10.192 -1.797 -7.088 1.00 87.69 121 GLU A C 1
ATOM 932 O O . GLU A 1 121 ? -9.715 -2.918 -7.233 1.00 87.69 121 GLU A O 1
ATOM 937 N N . SER A 1 122 ? -10.819 -1.162 -8.079 1.00 86.00 122 SER A N 1
ATOM 938 C CA . SER A 1 122 ? -11.032 -1.770 -9.396 1.00 86.00 122 SER A CA 1
ATOM 939 C C . SER A 1 122 ? -9.720 -1.997 -10.156 1.00 86.00 122 SER A C 1
ATOM 941 O O . SER A 1 122 ? -9.579 -3.013 -10.825 1.00 86.00 122 SER A O 1
ATOM 943 N N . ALA A 1 123 ? -8.753 -1.082 -10.042 1.00 87.25 123 ALA A N 1
ATOM 944 C CA . ALA A 1 123 ? -7.451 -1.187 -10.700 1.00 87.25 123 ALA A CA 1
ATOM 945 C C . ALA A 1 123 ? -6.545 -2.259 -10.066 1.00 87.25 123 ALA A C 1
ATOM 947 O O . ALA A 1 123 ? -5.786 -2.920 -10.774 1.00 87.25 123 ALA A O 1
ATOM 948 N N . MET A 1 124 ? -6.636 -2.444 -8.745 1.00 86.88 124 MET A N 1
ATOM 949 C CA . MET A 1 124 ? -5.886 -3.467 -8.008 1.00 86.88 124 MET A CA 1
ATOM 950 C C . MET A 1 124 ? -6.515 -4.855 -8.132 1.00 86.88 124 MET A C 1
ATOM 952 O O . MET A 1 124 ? -5.801 -5.861 -8.104 1.00 86.88 124 MET A O 1
ATOM 956 N N . ARG A 1 125 ? -7.842 -4.943 -8.285 1.00 81.06 125 ARG A N 1
ATOM 957 C CA . ARG A 1 125 ? -8.531 -6.223 -8.464 1.00 81.06 125 ARG A CA 1
ATOM 958 C C . ARG A 1 125 ? -8.144 -6.886 -9.776 1.00 81.06 125 ARG A C 1
ATOM 960 O O . ARG A 1 125 ? -7.987 -6.261 -10.818 1.00 81.06 125 ARG A O 1
ATOM 967 N N . VAL A 1 126 ? -8.039 -8.204 -9.715 1.00 63.56 126 VAL A N 1
ATOM 968 C CA . VAL A 1 126 ? -7.883 -9.056 -10.889 1.00 63.56 126 VAL A CA 1
ATOM 969 C C . VAL A 1 126 ? -9.277 -9.567 -11.208 1.00 63.56 126 VAL A C 1
ATOM 971 O O . VAL A 1 126 ? -9.720 -10.581 -10.679 1.00 63.56 126 VAL A O 1
ATOM 974 N N . THR A 1 127 ? -10.027 -8.810 -12.001 1.00 51.78 127 THR A N 1
ATOM 975 C CA . THR A 1 127 ? -11.349 -9.232 -12.472 1.00 51.78 127 THR A CA 1
ATOM 976 C C . THR A 1 127 ? -11.271 -9.441 -13.974 1.00 51.78 127 THR A C 1
ATOM 978 O O . THR A 1 127 ? -11.306 -8.467 -14.715 1.00 51.78 127 THR A O 1
ATOM 981 N N . ASN A 1 128 ? -11.155 -10.701 -14.403 1.00 39.81 128 ASN A N 1
ATOM 982 C CA . ASN A 1 128 ? -11.329 -11.161 -15.786 1.00 39.81 128 ASN A CA 1
ATOM 983 C C . ASN A 1 128 ? -10.648 -10.287 -16.861 1.00 39.81 128 ASN A C 1
ATOM 985 O O . ASN A 1 128 ? -11.316 -9.543 -17.577 1.00 39.81 128 ASN A O 1
ATOM 989 N N . GLY A 1 129 ? -9.327 -10.419 -17.010 1.00 54.28 129 GLY A N 1
ATOM 990 C CA . GLY A 1 129 ? -8.569 -9.817 -18.113 1.00 54.28 129 GLY A CA 1
ATOM 991 C C . GLY A 1 129 ? -7.213 -9.251 -17.696 1.00 54.28 129 GLY A C 1
ATOM 992 O O . GLY A 1 129 ? -6.859 -9.242 -16.516 1.00 54.28 129 GLY A O 1
ATOM 993 N N . ALA A 1 130 ? -6.452 -8.764 -18.681 1.00 57.44 130 ALA A N 1
ATOM 994 C CA . ALA A 1 130 ? -5.211 -8.039 -18.430 1.00 57.44 130 ALA A CA 1
ATOM 995 C C . ALA A 1 130 ? -5.523 -6.681 -17.780 1.00 57.44 130 ALA A C 1
ATOM 997 O O . ALA A 1 130 ? -6.335 -5.910 -18.295 1.00 57.44 130 ALA A O 1
ATOM 998 N N . LYS A 1 131 ? -4.880 -6.387 -16.646 1.00 69.38 131 LYS A N 1
ATOM 999 C CA . LYS A 1 131 ? -4.983 -5.086 -15.971 1.00 69.38 131 LYS A CA 1
ATOM 1000 C C . LYS A 1 131 ? -4.422 -3.979 -16.862 1.00 69.38 131 LYS A C 1
ATOM 1002 O O . LYS A 1 131 ? -3.408 -4.196 -17.520 1.00 69.38 131 LYS A O 1
ATOM 1007 N N . ASP A 1 132 ? -5.014 -2.784 -16.805 1.00 80.50 132 ASP A N 1
ATOM 1008 C CA . ASP A 1 132 ? -4.343 -1.567 -17.279 1.00 80.50 132 ASP A CA 1
ATOM 1009 C C . ASP A 1 132 ? -3.078 -1.359 -16.423 1.00 80.50 132 ASP A C 1
ATOM 1011 O O . ASP A 1 132 ? -3.199 -1.075 -15.222 1.00 80.50 132 ASP A O 1
ATOM 1015 N N . PRO A 1 133 ? -1.868 -1.504 -16.997 1.00 78.12 133 PRO A N 1
ATOM 1016 C CA . PRO A 1 133 ? -0.635 -1.437 -16.225 1.00 78.12 133 PRO A CA 1
ATOM 1017 C C . PRO A 1 133 ? -0.424 -0.065 -15.578 1.00 78.12 133 PRO A C 1
ATOM 1019 O O . PRO A 1 133 ? 0.044 -0.002 -14.441 1.00 78.12 133 PRO A O 1
ATOM 1022 N N . LYS A 1 134 ? -0.820 1.026 -16.258 1.00 82.56 134 LYS A N 1
ATOM 1023 C CA . LYS A 1 134 ? -0.669 2.399 -15.753 1.00 82.56 134 LYS A CA 1
ATOM 1024 C C . LYS A 1 134 ? -1.600 2.624 -14.567 1.00 82.56 134 LYS A C 1
ATOM 1026 O O . LYS A 1 134 ? -1.160 3.092 -13.518 1.00 82.56 134 LYS A O 1
ATOM 1031 N N . ALA A 1 135 ? -2.874 2.256 -14.713 1.00 87.38 135 ALA A N 1
ATOM 1032 C CA . ALA A 1 135 ? -3.857 2.406 -13.643 1.00 87.38 135 ALA A CA 1
ATOM 1033 C C . ALA A 1 135 ? -3.507 1.544 -12.420 1.00 87.38 135 ALA A C 1
ATOM 1035 O O . ALA A 1 135 ? -3.587 2.026 -11.290 1.00 87.38 135 ALA A O 1
ATOM 1036 N N . ASN A 1 136 ? -3.079 0.295 -12.635 1.00 86.75 136 ASN A N 1
ATOM 1037 C CA . ASN A 1 136 ? -2.639 -0.591 -11.560 1.00 86.75 136 ASN A CA 1
ATOM 1038 C C . ASN A 1 136 ? -1.433 0.012 -10.823 1.00 86.75 136 ASN A C 1
ATOM 1040 O O . ASN A 1 136 ? -1.480 0.180 -9.608 1.00 86.75 136 ASN A O 1
ATOM 1044 N N . GLN A 1 137 ? -0.392 0.433 -11.546 1.00 86.00 137 GLN A N 1
ATOM 1045 C CA . GLN A 1 137 ? 0.790 1.047 -10.938 1.00 86.00 137 GLN A CA 1
ATOM 1046 C C . GLN A 1 137 ? 0.446 2.317 -10.145 1.00 86.00 137 GLN A C 1
ATOM 1048 O O . GLN A 1 137 ? 0.886 2.467 -9.005 1.00 86.00 137 GLN A O 1
ATOM 1053 N N . GLN A 1 138 ? -0.385 3.207 -10.699 1.00 88.62 138 GLN A N 1
ATOM 1054 C CA . GLN A 1 138 ? -0.850 4.407 -9.998 1.00 88.62 138 GLN A CA 1
ATOM 1055 C C . GLN A 1 138 ? -1.569 4.055 -8.685 1.00 88.62 138 GLN A C 1
ATOM 1057 O O . GLN A 1 138 ? -1.346 4.702 -7.658 1.00 88.62 138 GLN A O 1
ATOM 1062 N N . ALA A 1 139 ? -2.408 3.016 -8.700 1.00 91.69 139 ALA A N 1
ATOM 1063 C CA . ALA A 1 139 ? -3.154 2.569 -7.532 1.00 91.69 139 ALA A CA 1
ATOM 1064 C C . ALA A 1 139 ? -2.218 2.061 -6.415 1.00 91.69 139 ALA A C 1
ATOM 1066 O O . ALA A 1 139 ? -2.376 2.475 -5.265 1.00 91.69 139 ALA A O 1
ATOM 1067 N N . TYR A 1 140 ? -1.204 1.250 -6.741 1.00 90.31 140 TYR A N 1
ATOM 1068 C CA . TYR A 1 140 ? -0.199 0.782 -5.771 1.00 90.31 140 TYR A CA 1
ATOM 1069 C C . TYR A 1 140 ? 0.643 1.933 -5.195 1.00 90.31 140 TYR A C 1
ATOM 1071 O O . TYR A 1 140 ? 0.830 2.009 -3.978 1.00 90.31 140 TYR A O 1
ATOM 1079 N N . VAL A 1 141 ? 1.064 2.900 -6.025 1.00 90.00 141 VAL A N 1
ATOM 1080 C CA . VAL A 1 141 ? 1.763 4.110 -5.545 1.00 90.00 141 VAL A CA 1
ATOM 1081 C C . VAL A 1 141 ? 0.895 4.895 -4.561 1.00 90.00 141 VAL A C 1
ATOM 1083 O O . VAL A 1 141 ? 1.366 5.278 -3.490 1.00 90.00 141 VAL A O 1
ATOM 1086 N N . GLN A 1 142 ? -0.388 5.103 -4.865 1.00 92.56 142 GLN A N 1
ATOM 1087 C CA . GLN A 1 142 ? -1.299 5.768 -3.931 1.00 92.56 142 GLN A CA 1
ATOM 1088 C C . GLN A 1 142 ? -1.480 4.989 -2.628 1.00 92.56 142 GLN A C 1
ATOM 1090 O O . GLN A 1 142 ? -1.422 5.593 -1.558 1.00 92.56 142 GLN A O 1
ATOM 1095 N N . ALA A 1 143 ? -1.654 3.668 -2.699 1.00 94.00 143 ALA A N 1
ATOM 1096 C CA . ALA A 1 143 ? -1.800 2.816 -1.521 1.00 94.00 143 ALA A CA 1
ATOM 1097 C C . ALA A 1 143 ? -0.599 2.935 -0.579 1.00 94.00 143 ALA A C 1
ATOM 1099 O O . ALA A 1 143 ? -0.776 3.129 0.626 1.00 94.00 143 ALA A O 1
ATOM 1100 N N . TYR A 1 144 ? 0.616 2.913 -1.134 1.00 92.25 144 TYR A N 1
ATOM 1101 C CA . TYR A 1 144 ? 1.845 3.146 -0.381 1.00 92.25 144 TYR A CA 1
ATOM 1102 C C . TYR A 1 144 ? 1.821 4.489 0.357 1.00 92.25 144 TYR A C 1
ATOM 1104 O O . TYR A 1 144 ? 2.071 4.533 1.562 1.00 92.25 144 TYR A O 1
ATOM 1112 N N . PHE A 1 145 ? 1.486 5.592 -0.322 1.00 92.12 145 PHE A N 1
ATOM 1113 C CA . PHE A 1 145 ? 1.459 6.913 0.317 1.00 92.12 145 PHE A CA 1
ATOM 1114 C C . PHE A 1 145 ? 0.356 7.043 1.368 1.00 92.12 145 PHE A C 1
ATOM 1116 O O . PHE A 1 145 ? 0.563 7.679 2.405 1.00 92.12 145 PHE A O 1
ATOM 1123 N N . MET A 1 146 ? -0.793 6.407 1.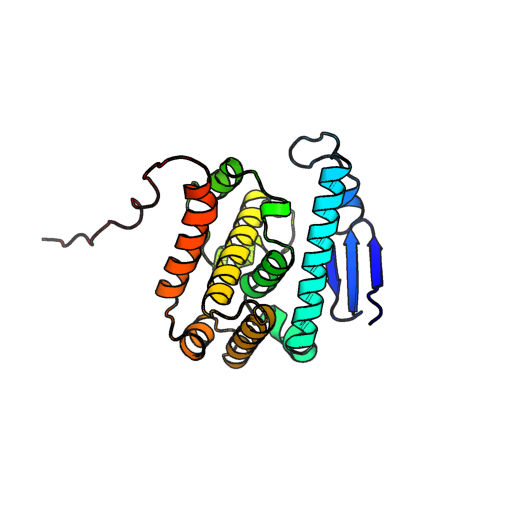148 1.00 94.56 146 MET A N 1
ATOM 1124 C CA . MET A 1 146 ? -1.866 6.326 2.137 1.00 94.56 146 MET A CA 1
ATOM 1125 C C . MET A 1 146 ? -1.408 5.558 3.385 1.00 94.56 146 MET A C 1
ATOM 1127 O O . MET A 1 146 ? -1.584 6.046 4.503 1.00 94.56 146 MET A O 1
ATOM 1131 N N . ALA A 1 147 ? -0.748 4.409 3.220 1.00 93.25 147 ALA A N 1
ATOM 1132 C CA . ALA A 1 147 ? -0.213 3.639 4.339 1.00 93.25 147 ALA A CA 1
ATOM 1133 C C . ALA A 1 147 ? 0.916 4.380 5.071 1.00 93.25 147 ALA A C 1
ATOM 1135 O O . ALA A 1 147 ? 0.883 4.509 6.297 1.00 93.25 147 ALA A O 1
ATOM 1136 N N . LYS A 1 148 ? 1.861 4.964 4.327 1.00 91.00 148 LYS A N 1
ATOM 1137 C CA . LYS A 1 148 ? 2.928 5.821 4.862 1.00 91.00 148 LYS A CA 1
ATOM 1138 C C . LYS A 1 148 ? 2.362 6.984 5.678 1.00 91.00 148 LYS A C 1
ATOM 1140 O O . LYS A 1 148 ? 2.866 7.283 6.760 1.00 91.00 148 LYS A O 1
ATOM 1145 N N . SER A 1 149 ? 1.288 7.610 5.197 1.00 92.81 149 SER A N 1
ATOM 1146 C CA . SER A 1 149 ? 0.584 8.678 5.911 1.00 92.81 149 SER A CA 1
ATOM 1147 C C . SER A 1 149 ? 0.077 8.210 7.270 1.00 92.81 149 SER A C 1
ATOM 1149 O O . SER A 1 149 ? 0.374 8.869 8.267 1.00 92.81 149 SER A O 1
ATOM 1151 N N . LEU A 1 150 ? -0.596 7.055 7.338 1.00 92.44 150 LEU A N 1
ATOM 1152 C CA . LEU A 1 150 ? -1.075 6.478 8.601 1.00 92.44 150 LEU A CA 1
ATOM 1153 C C . LEU A 1 150 ? 0.069 6.159 9.564 1.00 92.44 150 LEU A C 1
ATOM 1155 O O . LEU A 1 150 ? 0.001 6.486 10.748 1.00 92.44 150 LEU A O 1
ATOM 1159 N N . LEU A 1 151 ? 1.137 5.563 9.043 1.00 89.00 151 LEU A N 1
ATOM 1160 C CA . LEU A 1 151 ? 2.317 5.169 9.812 1.00 89.00 151 LEU A CA 1
ATOM 1161 C C . LEU A 1 151 ? 3.102 6.374 10.346 1.00 89.00 151 LEU A C 1
ATOM 1163 O O . LEU A 1 151 ? 3.732 6.289 11.394 1.00 89.00 151 LEU A O 1
ATOM 1167 N N . SER A 1 152 ? 3.014 7.522 9.672 1.00 88.50 152 SER A N 1
ATOM 1168 C CA . SER A 1 152 ? 3.634 8.778 10.112 1.00 88.50 152 SER A CA 1
ATOM 1169 C C . SER A 1 152 ? 2.854 9.524 11.205 1.00 88.50 152 SER A C 1
ATOM 1171 O O . SER A 1 152 ? 3.324 10.551 11.695 1.00 88.50 152 SER A O 1
ATOM 1173 N N . LEU A 1 153 ? 1.642 9.079 11.568 1.00 86.12 153 LEU A N 1
ATOM 1174 C CA . LEU A 1 153 ? 0.799 9.773 12.554 1.00 86.12 153 LEU A CA 1
ATOM 1175 C C . LEU A 1 153 ? 1.283 9.603 13.997 1.00 86.12 153 LEU A C 1
ATOM 1177 O O . LEU A 1 153 ? 0.777 10.283 14.892 1.00 86.12 153 LEU A O 1
ATOM 1181 N N . ARG A 1 154 ? 2.238 8.704 14.254 1.00 74.25 154 ARG A N 1
ATOM 1182 C CA . ARG A 1 154 ? 2.806 8.497 15.586 1.00 74.25 154 ARG A CA 1
ATOM 1183 C C . ARG A 1 154 ? 4.337 8.500 15.524 1.00 74.25 154 ARG A C 1
ATOM 1185 O O . ARG A 1 154 ? 4.910 7.923 14.608 1.00 74.25 154 ARG A O 1
ATOM 1192 N N . PRO A 1 155 ? 5.004 9.116 16.512 1.00 58.03 155 PRO A N 1
ATOM 1193 C CA . PRO A 1 155 ? 6.442 9.371 16.474 1.00 58.03 155 PRO A CA 1
ATOM 1194 C C . PRO A 1 155 ? 7.321 8.148 16.764 1.00 58.03 155 PRO A C 1
ATOM 1196 O O . PRO A 1 155 ? 8.533 8.297 16.743 1.00 58.03 155 PRO A O 1
ATOM 1199 N N . GLU A 1 156 ? 6.758 6.966 17.049 1.00 69.31 156 GLU A N 1
ATOM 1200 C CA . GLU A 1 156 ? 7.523 5.746 17.353 1.00 69.31 156 GLU A CA 1
ATOM 1201 C C . GLU A 1 156 ? 7.659 4.851 16.104 1.00 69.31 156 GLU A C 1
ATOM 1203 O O . GLU A 1 156 ? 6.750 4.059 15.825 1.00 69.31 156 GLU A O 1
ATOM 1208 N N . PRO A 1 157 ? 8.783 4.904 15.360 1.00 57.03 157 PRO A N 1
ATOM 1209 C CA . PRO A 1 157 ? 8.934 4.172 14.100 1.00 57.03 157 PRO A CA 1
ATOM 1210 C C . PRO A 1 157 ? 9.033 2.659 14.327 1.00 57.03 157 PRO A C 1
ATOM 1212 O O . PRO A 1 157 ? 8.570 1.869 13.507 1.00 57.03 157 PRO A O 1
ATOM 1215 N N . ALA A 1 158 ? 9.566 2.250 15.486 1.00 59.22 158 ALA A N 1
ATOM 1216 C CA . ALA A 1 158 ? 9.770 0.850 15.862 1.00 59.22 158 ALA A CA 1
ATOM 1217 C C . ALA A 1 158 ? 8.467 0.031 15.954 1.00 59.22 158 ALA A C 1
ATOM 1219 O O . ALA A 1 158 ? 8.517 -1.194 16.029 1.00 59.22 158 ALA A O 1
ATOM 1220 N N . ARG A 1 159 ? 7.298 0.688 15.940 1.00 68.31 159 ARG A N 1
ATOM 1221 C CA . ARG A 1 159 ? 5.982 0.044 16.056 1.00 68.31 159 ARG A CA 1
ATOM 1222 C C . ARG A 1 159 ? 5.074 0.259 14.848 1.00 68.31 159 ARG A C 1
ATOM 1224 O O . ARG A 1 159 ? 3.880 -0.009 14.951 1.00 68.31 159 ARG A O 1
ATOM 1231 N N . GLY A 1 160 ? 5.605 0.700 13.704 1.00 75.00 160 GLY A N 1
ATOM 1232 C CA . GLY A 1 160 ? 4.803 1.013 12.512 1.00 75.00 160 GLY A CA 1
ATOM 1233 C C . GLY A 1 160 ? 3.805 -0.093 12.136 1.00 75.00 160 GLY A C 1
ATOM 1234 O O . GLY A 1 160 ? 2.594 0.130 12.130 1.00 75.00 160 GLY A O 1
ATOM 1235 N N . LEU A 1 161 ? 4.277 -1.330 11.947 1.00 78.62 161 LEU A N 1
ATOM 1236 C CA . LEU A 1 161 ? 3.400 -2.459 11.609 1.00 78.62 161 LEU A CA 1
ATOM 1237 C C . LEU A 1 161 ? 2.324 -2.728 12.680 1.00 78.62 161 LEU A C 1
ATOM 1239 O O . LEU A 1 161 ? 1.194 -3.074 12.351 1.00 78.62 161 LEU A O 1
ATOM 1243 N N . GLU A 1 162 ? 2.633 -2.551 13.965 1.00 83.69 162 GLU A N 1
ATOM 1244 C CA . GLU A 1 162 ? 1.657 -2.743 15.050 1.00 83.69 162 GLU A CA 1
ATOM 1245 C C . GLU A 1 162 ? 0.582 -1.656 15.055 1.00 83.69 162 GLU A C 1
ATOM 1247 O O . GLU A 1 162 ? -0.594 -1.941 15.292 1.00 83.69 162 GLU A O 1
ATOM 1252 N N . GLN A 1 163 ? 0.964 -0.417 14.744 1.00 83.94 163 GLN A N 1
ATOM 1253 C CA . GLN A 1 163 ? 0.024 0.688 14.590 1.00 83.94 163 GLN A CA 1
ATOM 1254 C C . GLN A 1 163 ? -0.935 0.428 13.430 1.00 83.94 163 GLN A C 1
ATOM 1256 O O . GLN A 1 163 ? -2.145 0.603 13.598 1.00 83.94 163 GLN A O 1
ATOM 1261 N N . PHE A 1 164 ? -0.405 -0.040 12.298 1.00 89.62 164 PHE A N 1
ATOM 1262 C CA . PHE A 1 164 ? -1.200 -0.363 11.119 1.00 89.62 164 PHE A CA 1
ATOM 1263 C C . PHE A 1 164 ? -2.144 -1.545 11.364 1.00 89.62 164 PHE A C 1
ATOM 1265 O O . PHE A 1 164 ? -3.318 -1.489 11.012 1.00 89.62 164 PHE A O 1
ATOM 1272 N N . VAL A 1 165 ? -1.676 -2.586 12.060 1.00 90.94 165 VAL A N 1
ATOM 1273 C CA . VAL A 1 165 ? -2.521 -3.708 12.505 1.00 90.94 165 VAL A CA 1
ATOM 1274 C C . VAL A 1 165 ? -3.642 -3.225 13.425 1.00 90.94 165 VAL A C 1
ATOM 1276 O O . VAL A 1 165 ? -4.776 -3.690 13.313 1.00 90.94 165 VAL A O 1
ATOM 1279 N N . GLY A 1 166 ? -3.351 -2.288 14.330 1.00 91.38 166 GLY A N 1
ATOM 1280 C CA . GLY A 1 166 ? -4.367 -1.665 15.174 1.00 91.38 166 GLY A CA 1
ATOM 1281 C C . GLY A 1 166 ? -5.437 -0.941 14.356 1.00 91.38 166 GLY A C 1
ATOM 1282 O O . GLY A 1 166 ? -6.620 -1.179 14.571 1.00 91.38 166 GLY A O 1
ATOM 1283 N N . PHE A 1 167 ? -5.024 -0.131 13.378 1.00 93.38 167 PHE A N 1
ATOM 1284 C CA . PHE A 1 167 ? -5.939 0.533 12.446 1.00 93.38 167 PHE A CA 1
ATOM 1285 C C . PHE A 1 167 ? -6.805 -0.467 11.670 1.00 93.38 167 PHE A C 1
ATOM 1287 O O . PHE A 1 167 ? -8.025 -0.330 11.641 1.00 93.38 167 PHE A O 1
ATOM 1294 N N . ALA A 1 168 ? -6.198 -1.511 11.105 1.00 92.81 168 ALA A N 1
ATOM 1295 C CA . ALA A 1 168 ? -6.925 -2.528 10.355 1.00 92.81 168 ALA A CA 1
ATOM 1296 C C . ALA A 1 168 ? -7.959 -3.266 11.217 1.00 92.81 168 ALA A C 1
ATOM 1298 O O . ALA A 1 168 ? -9.069 -3.532 10.767 1.00 92.81 168 ALA A O 1
ATOM 1299 N N . ARG A 1 169 ? -7.630 -3.564 12.478 1.00 92.44 169 ARG A N 1
ATOM 1300 C CA . ARG A 1 169 ? -8.581 -4.161 13.427 1.00 92.44 169 ARG A CA 1
ATOM 1301 C C . ARG A 1 169 ? -9.748 -3.235 13.742 1.00 92.44 169 ARG A C 1
ATOM 1303 O O . ARG A 1 169 ? -10.873 -3.717 13.852 1.00 92.44 169 ARG A O 1
ATOM 1310 N N . ASP A 1 170 ? -9.495 -1.939 13.883 1.00 93.38 170 ASP A N 1
ATOM 1311 C CA . ASP A 1 170 ? -10.554 -0.958 14.119 1.00 93.38 170 ASP A CA 1
ATOM 1312 C C . ASP A 1 170 ? -11.476 -0.848 12.893 1.00 93.38 170 ASP A C 1
ATOM 1314 O O . ASP A 1 170 ? -12.695 -0.884 13.048 1.00 93.38 170 ASP A O 1
ATOM 1318 N N . ALA A 1 171 ? -10.914 -0.849 11.679 1.00 92.62 171 ALA A N 1
ATOM 1319 C CA . ALA A 1 171 ? -11.690 -0.882 10.437 1.00 92.62 171 ALA A CA 1
ATOM 1320 C C . ALA A 1 171 ? -12.535 -2.160 10.32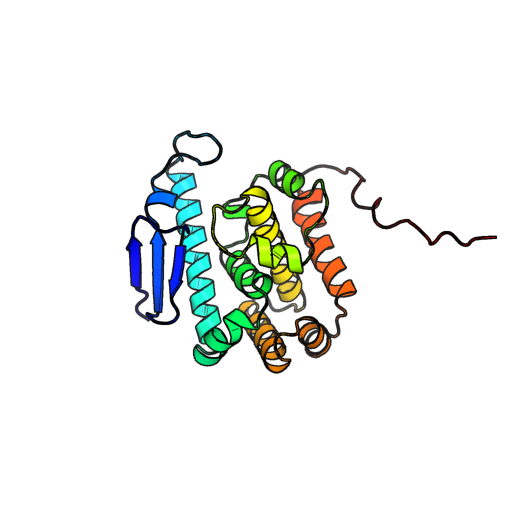0 1.00 92.62 171 ALA A C 1
ATOM 1322 O O . ALA A 1 171 ? -13.728 -2.085 10.038 1.00 92.62 171 ALA A O 1
ATOM 1323 N N . LEU A 1 172 ? -11.963 -3.332 10.618 1.00 90.81 172 LEU A N 1
ATOM 1324 C CA . LEU A 1 172 ? -12.696 -4.603 10.620 1.00 90.81 172 LEU A CA 1
ATOM 1325 C C . LEU A 1 172 ? -13.859 -4.611 11.621 1.00 90.81 172 LEU A C 1
ATOM 1327 O O . LEU A 1 172 ? -14.952 -5.066 11.290 1.00 90.81 172 LEU A O 1
ATOM 1331 N N . ARG A 1 173 ? -13.652 -4.085 12.835 1.00 90.50 173 ARG A N 1
ATOM 1332 C CA . ARG A 1 173 ? -14.715 -3.954 13.849 1.00 90.50 173 ARG A CA 1
ATOM 1333 C C . ARG A 1 173 ? -15.826 -3.005 13.408 1.00 90.50 173 ARG A C 1
ATOM 1335 O O . ARG A 1 173 ? -16.975 -3.221 13.772 1.00 90.50 173 ARG A O 1
ATOM 1342 N N . ALA A 1 174 ? -15.490 -1.996 12.610 1.00 90.81 174 ALA A N 1
ATOM 1343 C CA . ALA A 1 174 ? -16.434 -1.064 12.004 1.00 90.81 174 ALA A CA 1
ATOM 1344 C C . ALA A 1 174 ? -17.019 -1.570 10.668 1.00 90.81 174 ALA A C 1
ATOM 1346 O O . ALA A 1 174 ? -17.439 -0.769 9.835 1.00 90.81 174 ALA A O 1
ATOM 1347 N N . GLY A 1 175 ? -17.017 -2.887 10.427 1.00 88.31 175 GLY A N 1
ATOM 1348 C CA . GLY A 1 175 ? -17.598 -3.481 9.219 1.00 88.31 175 GLY A CA 1
ATOM 1349 C C . GLY A 1 175 ? -16.844 -3.142 7.931 1.00 88.31 175 GLY A C 1
ATOM 1350 O O . GLY A 1 175 ? -17.446 -3.134 6.864 1.00 88.31 175 GLY A O 1
ATOM 1351 N N . GLY A 1 176 ? -15.549 -2.833 8.026 1.00 87.38 176 GLY A N 1
ATOM 1352 C CA . GLY A 1 176 ? -14.719 -2.424 6.893 1.00 87.38 176 GLY A CA 1
ATOM 1353 C C . GLY A 1 176 ? -14.611 -0.913 6.685 1.00 87.38 176 GLY A C 1
ATOM 1354 O O . GLY A 1 176 ? -13.877 -0.479 5.799 1.00 87.38 176 GLY A O 1
ATOM 1355 N N . SER A 1 177 ? -15.292 -0.089 7.494 1.00 92.06 177 SER A N 1
ATOM 1356 C CA . SER A 1 177 ? -15.233 1.370 7.336 1.00 92.06 177 SER A CA 1
ATOM 1357 C C . SER A 1 177 ? -13.876 1.936 7.759 1.00 92.06 177 SER A C 1
ATOM 1359 O O . SER A 1 177 ? -13.522 1.996 8.942 1.00 92.06 177 SER A O 1
ATOM 1361 N N . VAL A 1 178 ? -13.136 2.419 6.763 1.00 92.88 178 VAL A N 1
ATOM 1362 C CA . VAL A 1 178 ? -11.902 3.192 6.941 1.00 92.88 178 VAL A CA 1
ATOM 1363 C C . VAL A 1 178 ? -12.192 4.506 7.651 1.00 92.88 178 VAL A C 1
ATOM 1365 O O . VAL A 1 178 ? -11.418 4.923 8.506 1.00 92.88 178 VAL A O 1
ATOM 1368 N N . GLU A 1 179 ? -13.301 5.158 7.318 1.00 94.88 179 GLU A N 1
ATOM 1369 C CA . GLU A 1 179 ? -13.693 6.452 7.866 1.00 94.88 179 GLU A CA 1
ATOM 1370 C C . GLU A 1 179 ? -13.913 6.355 9.376 1.00 94.88 179 GLU A C 1
ATOM 1372 O O . GLU A 1 179 ? -13.377 7.164 10.136 1.00 94.88 179 GLU A O 1
ATOM 1377 N N . ALA A 1 180 ? -14.627 5.320 9.827 1.00 95.75 180 ALA A N 1
ATOM 1378 C CA . ALA A 1 180 ? -14.828 5.056 11.246 1.00 95.75 180 ALA A CA 1
ATOM 1379 C C . ALA A 1 180 ? -13.502 4.755 11.966 1.00 95.75 180 ALA A C 1
ATOM 1381 O O . ALA A 1 180 ? -13.274 5.250 13.071 1.00 9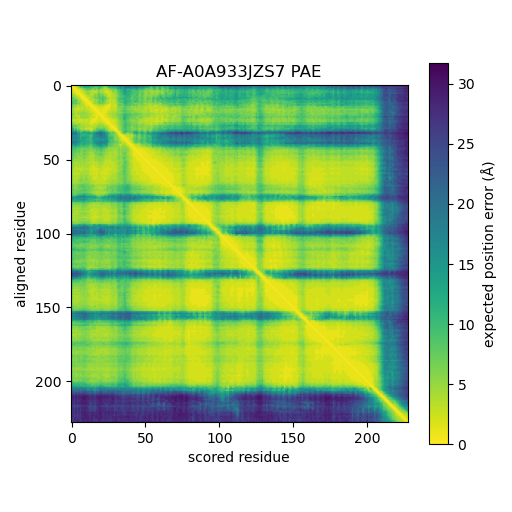5.75 180 ALA A O 1
ATOM 1382 N N . ALA A 1 181 ? -12.600 3.993 11.337 1.00 95.50 181 ALA A N 1
ATOM 1383 C CA . ALA A 1 181 ? -11.285 3.695 11.902 1.00 95.50 181 ALA A CA 1
ATOM 1384 C C . ALA A 1 181 ? -10.382 4.938 11.990 1.00 95.50 181 ALA A C 1
ATOM 1386 O O . ALA A 1 181 ? -9.701 5.135 12.998 1.00 95.50 181 ALA A O 1
ATOM 1387 N N . LEU A 1 182 ? -10.398 5.803 10.971 1.00 95.31 182 LEU A N 1
ATOM 1388 C CA . LEU A 1 182 ? -9.687 7.084 10.961 1.00 95.31 182 LEU A CA 1
ATOM 1389 C C . LEU A 1 182 ? -10.181 7.998 12.084 1.00 95.31 182 LEU A C 1
ATOM 1391 O O . LEU A 1 182 ? -9.372 8.515 12.861 1.00 95.31 182 LEU A O 1
ATOM 1395 N N . ALA A 1 183 ? -11.501 8.146 12.200 1.00 96.06 183 ALA A N 1
ATOM 1396 C CA . ALA A 1 183 ? -12.122 8.970 13.225 1.00 96.06 183 ALA A CA 1
ATOM 1397 C C . ALA A 1 183 ? -11.828 8.423 14.630 1.00 96.06 183 ALA A C 1
ATOM 1399 O O . ALA A 1 183 ? -11.364 9.163 15.495 1.00 96.06 183 ALA A O 1
ATOM 1400 N N . GLY A 1 184 ? -12.026 7.121 14.849 1.00 94.38 184 GLY A N 1
ATOM 1401 C CA . GLY A 1 184 ? -11.856 6.497 16.161 1.00 94.38 184 GLY A CA 1
ATOM 1402 C C . GLY A 1 184 ? -10.403 6.436 16.637 1.00 94.38 184 GLY A C 1
ATOM 1403 O O . GLY A 1 184 ? -10.126 6.700 17.805 1.00 94.38 184 GLY A O 1
ATOM 1404 N N . ARG A 1 185 ? -9.458 6.102 15.749 1.00 93.19 185 ARG A N 1
ATOM 1405 C CA . ARG A 1 185 ? -8.055 5.869 16.133 1.00 93.19 185 ARG A CA 1
ATOM 1406 C C . ARG A 1 185 ? -7.193 7.123 16.091 1.00 93.19 185 ARG A C 1
ATOM 1408 O O . ARG A 1 185 ? -6.271 7.274 16.899 1.00 93.19 185 ARG A O 1
ATOM 1415 N N . TYR A 1 186 ? -7.458 7.990 15.122 1.00 92.94 186 TYR A N 1
ATOM 1416 C CA . TYR A 1 186 ? -6.607 9.138 14.825 1.00 92.94 186 TYR A CA 1
ATOM 1417 C C . TYR A 1 186 ? -7.327 10.478 14.974 1.00 92.94 186 TYR A C 1
ATOM 1419 O O . TYR A 1 186 ? -6.662 11.508 14.910 1.00 92.94 186 TYR A O 1
ATOM 1427 N N . GLY A 1 187 ? -8.649 10.489 15.186 1.00 95.31 187 GLY A N 1
ATOM 1428 C CA . GLY A 1 187 ? -9.427 11.727 15.218 1.00 95.31 187 GLY A CA 1
ATOM 1429 C C . GLY A 1 187 ? -9.424 12.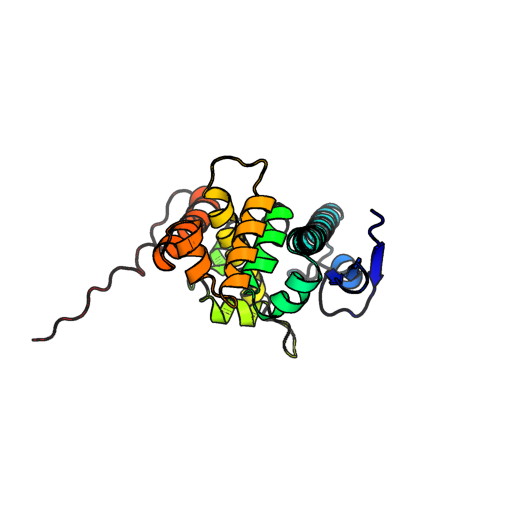458 13.875 1.00 95.31 187 GLY A C 1
ATOM 1430 O O . GLY A 1 187 ? -9.538 13.681 13.855 1.00 95.31 187 GLY A O 1
ATOM 1431 N N . LEU A 1 188 ? -9.231 11.731 12.768 1.00 96.06 188 LEU A N 1
ATOM 1432 C CA . LEU A 1 188 ? -9.136 12.304 11.428 1.00 96.06 188 LEU A CA 1
ATOM 1433 C C . LEU A 1 188 ? -10.436 12.121 10.653 1.00 96.06 188 LEU A C 1
ATOM 1435 O O . LEU A 1 188 ? -11.023 11.040 10.662 1.00 96.06 188 LEU A O 1
ATOM 1439 N N . THR A 1 189 ? -10.828 13.154 9.910 1.00 96.56 189 THR A N 1
ATOM 1440 C CA . THR A 1 189 ? -11.830 13.017 8.846 1.00 96.56 189 THR A CA 1
ATOM 1441 C C . THR A 1 189 ? -11.197 12.439 7.573 1.00 96.56 189 THR A C 1
ATOM 1443 O O . THR A 1 189 ? -9.976 12.557 7.384 1.00 96.56 189 THR A O 1
ATOM 1446 N N . PRO A 1 190 ? -11.996 11.863 6.656 1.00 93.69 190 PRO A N 1
ATOM 1447 C CA . PRO A 1 190 ? -11.501 11.407 5.357 1.00 93.69 190 PRO A CA 1
ATOM 1448 C C . PRO A 1 190 ? -10.780 12.510 4.572 1.00 93.69 190 PRO A C 1
ATOM 1450 O O . PRO A 1 190 ? -9.735 12.258 3.983 1.00 93.69 190 PRO A O 1
ATOM 1453 N N . GLU A 1 191 ? -11.258 13.754 4.628 1.00 94.56 191 GLU A N 1
ATOM 1454 C CA . GLU A 1 191 ? -10.660 14.898 3.926 1.00 94.56 191 GLU A CA 1
ATOM 1455 C C . GLU A 1 191 ? -9.321 15.317 4.541 1.00 94.56 191 GLU A C 1
ATOM 1457 O O . GLU A 1 191 ? -8.404 15.733 3.833 1.00 94.56 191 GLU A O 1
ATOM 1462 N N . GLN A 1 192 ? -9.191 15.241 5.870 1.00 96.00 192 GLN A N 1
ATOM 1463 C CA . GLN A 1 192 ? -7.917 15.499 6.544 1.00 96.00 192 GLN A CA 1
ATOM 1464 C C . GLN A 1 192 ? -6.886 14.431 6.183 1.00 96.00 192 GLN A C 1
ATOM 1466 O O . GLN A 1 192 ? -5.731 14.763 5.905 1.00 96.00 192 GLN A O 1
ATOM 1471 N N . PHE A 1 193 ? -7.306 13.166 6.163 1.00 95.19 193 PHE A N 1
ATOM 1472 C CA . PHE A 1 193 ? -6.457 12.065 5.733 1.00 95.19 193 PHE A CA 1
ATOM 1473 C C . PHE A 1 193 ? -6.053 12.206 4.260 1.00 95.19 193 PHE A C 1
ATOM 1475 O O . PHE A 1 193 ? -4.867 12.083 3.948 1.00 95.19 193 PHE A O 1
ATOM 1482 N N . ASP A 1 194 ? -7.006 12.548 3.385 1.00 93.81 194 ASP A N 1
ATOM 1483 C CA . ASP A 1 194 ? -6.787 12.747 1.952 1.00 93.81 194 ASP A CA 1
ATOM 1484 C C . ASP A 1 194 ? -5.733 13.821 1.670 1.00 93.81 194 ASP A C 1
ATOM 1486 O O . ASP A 1 194 ? -4.725 13.564 1.007 1.00 93.81 194 ASP A O 1
ATOM 1490 N N . ARG A 1 195 ? -5.883 14.998 2.288 1.00 93.94 195 ARG A N 1
ATOM 1491 C CA . ARG A 1 195 ? -4.879 16.067 2.191 1.00 93.94 195 ARG A CA 1
ATOM 1492 C C . ARG A 1 195 ? -3.502 15.619 2.675 1.00 93.94 195 ARG A C 1
ATOM 1494 O O . ARG A 1 195 ? -2.493 15.993 2.079 1.00 93.94 195 ARG A O 1
ATOM 1501 N N . ARG A 1 196 ? -3.444 14.833 3.754 1.00 93.69 196 ARG A N 1
ATOM 1502 C CA . ARG A 1 196 ? -2.178 14.409 4.362 1.00 93.69 196 ARG A CA 1
ATOM 1503 C C . ARG A 1 196 ? -1.384 13.489 3.441 1.00 93.69 196 ARG A C 1
ATOM 1505 O O . ARG A 1 196 ? -0.211 13.762 3.196 1.00 93.69 196 ARG A O 1
ATOM 1512 N N . TRP A 1 197 ? -1.989 12.416 2.929 1.00 92.88 197 TRP A N 1
ATOM 1513 C CA . TRP A 1 197 ? -1.241 11.480 2.085 1.00 92.88 197 TRP A CA 1
ATOM 1514 C C . TRP A 1 197 ? -0.876 12.103 0.732 1.00 92.88 197 TRP A C 1
ATOM 1516 O O . TRP A 1 197 ? 0.222 11.860 0.234 1.00 92.88 197 TRP A O 1
ATOM 1526 N N . ARG A 1 198 ? -1.729 12.976 0.176 1.00 91.38 198 ARG A N 1
ATOM 1527 C CA . ARG A 1 198 ? -1.408 13.731 -1.047 1.00 91.38 198 ARG A CA 1
ATOM 1528 C C . ARG A 1 198 ? -0.234 14.674 -0.848 1.00 91.38 198 ARG A C 1
ATOM 1530 O O . ARG A 1 198 ? 0.617 14.769 -1.722 1.00 91.38 198 ARG A O 1
ATOM 1537 N N . SER A 1 199 ? -0.157 15.331 0.308 1.00 90.00 199 SER A N 1
ATOM 1538 C CA . SER A 1 199 ? 0.983 16.184 0.647 1.00 90.00 199 SER A CA 1
ATOM 1539 C C . SER A 1 199 ? 2.291 15.389 0.736 1.00 90.00 199 SER A C 1
ATOM 1541 O O . SER A 1 199 ? 3.326 15.896 0.303 1.00 90.00 199 SER A O 1
ATOM 1543 N N . LEU A 1 200 ? 2.255 14.142 1.226 1.00 88.25 200 LEU A N 1
ATOM 1544 C CA . LEU A 1 200 ? 3.419 13.247 1.205 1.00 88.25 200 LEU A CA 1
ATOM 1545 C C . LEU A 1 200 ? 3.803 12.848 -0.220 1.00 88.25 200 LEU A C 1
ATOM 1547 O O . LEU A 1 200 ? 4.973 12.952 -0.570 1.00 88.25 200 LEU A O 1
ATOM 1551 N N . LEU A 1 201 ? 2.830 12.462 -1.051 1.00 86.38 201 LEU A N 1
ATOM 1552 C CA . LEU A 1 201 ? 3.063 12.172 -2.469 1.00 86.38 201 LEU A CA 1
ATOM 1553 C C . LEU A 1 201 ? 3.702 13.380 -3.173 1.00 86.38 201 LEU A C 1
ATOM 1555 O O . LEU A 1 201 ? 4.718 13.246 -3.848 1.00 86.38 201 LEU A O 1
ATOM 1559 N N . GLU A 1 202 ? 3.159 14.581 -2.976 1.00 82.88 202 GLU A N 1
ATOM 1560 C CA . GLU A 1 202 ? 3.711 15.803 -3.561 1.00 82.88 202 GLU A CA 1
ATOM 1561 C C . GLU A 1 202 ? 5.132 16.089 -3.051 1.00 82.88 202 GLU A C 1
ATOM 1563 O O . GLU A 1 202 ? 6.015 16.440 -3.830 1.00 82.88 202 GLU A O 1
ATOM 1568 N N . THR A 1 203 ? 5.388 15.918 -1.755 1.00 81.81 203 THR A N 1
ATOM 1569 C CA . THR A 1 203 ? 6.702 16.204 -1.162 1.00 81.81 203 THR A CA 1
ATOM 1570 C C . THR A 1 203 ? 7.763 15.221 -1.652 1.00 81.81 203 THR A C 1
ATOM 1572 O O . THR A 1 203 ? 8.805 15.645 -2.153 1.00 81.81 203 THR A O 1
ATOM 1575 N N . ASP A 1 204 ? 7.472 13.925 -1.568 1.00 75.56 204 ASP A N 1
ATOM 1576 C CA . ASP A 1 204 ? 8.439 12.858 -1.822 1.00 75.56 204 ASP A CA 1
ATOM 1577 C C . ASP A 1 204 ? 8.639 12.585 -3.314 1.00 75.56 204 ASP A C 1
ATOM 1579 O O . ASP A 1 204 ? 9.706 12.133 -3.719 1.00 75.56 204 ASP A O 1
ATOM 1583 N N . VAL A 1 205 ? 7.625 12.855 -4.142 1.00 71.31 205 VAL A N 1
ATOM 1584 C CA . VAL A 1 205 ? 7.668 12.557 -5.579 1.00 71.31 205 VAL A CA 1
ATOM 1585 C C . VAL A 1 205 ? 7.734 13.816 -6.418 1.00 71.31 205 VAL A C 1
ATOM 1587 O O . VAL A 1 205 ? 8.523 13.870 -7.355 1.00 71.31 205 VAL A O 1
ATOM 1590 N N . VAL A 1 206 ? 6.921 14.833 -6.136 1.00 59.28 206 VAL A N 1
ATOM 1591 C CA . VAL A 1 206 ? 6.825 16.004 -7.021 1.00 59.28 206 VAL A CA 1
ATOM 1592 C C . VAL A 1 206 ? 7.937 17.009 -6.710 1.00 59.28 206 VAL A C 1
ATOM 1594 O O . VAL A 1 206 ? 8.630 17.448 -7.628 1.00 59.28 206 VAL A O 1
ATOM 1597 N N . ARG A 1 207 ? 8.160 17.325 -5.428 1.00 57.25 207 ARG A N 1
ATOM 1598 C CA . ARG A 1 207 ? 9.095 18.373 -4.975 1.00 57.25 207 ARG A CA 1
ATOM 1599 C C . ARG A 1 207 ? 10.524 17.888 -4.767 1.00 57.25 207 ARG A C 1
ATOM 1601 O O . ARG A 1 207 ? 11.446 18.594 -5.164 1.00 57.25 207 ARG A O 1
ATOM 1608 N N . ALA A 1 208 ? 10.726 16.690 -4.216 1.00 55.34 208 ALA A N 1
ATOM 1609 C CA . ALA A 1 208 ? 12.064 16.093 -4.095 1.00 55.34 208 ALA A CA 1
ATOM 1610 C C . ALA A 1 208 ? 12.748 15.882 -5.464 1.00 55.34 208 ALA A C 1
ATOM 1612 O O . ALA A 1 208 ? 13.959 15.698 -5.552 1.00 55.34 208 ALA A O 1
ATOM 1613 N N . SER A 1 209 ? 11.964 15.960 -6.539 1.00 47.72 209 SER A N 1
ATOM 1614 C CA . SER A 1 209 ? 12.325 15.499 -7.869 1.00 47.72 209 SER A CA 1
ATOM 1615 C C . SER A 1 209 ? 12.500 16.585 -8.929 1.00 47.72 209 SER A C 1
ATOM 1617 O O . SER A 1 209 ? 12.521 16.228 -10.104 1.00 47.72 209 SER A O 1
ATOM 1619 N N . ARG A 1 210 ? 12.553 17.880 -8.565 1.00 42.81 210 ARG A N 1
ATOM 1620 C CA . ARG A 1 210 ? 13.189 19.013 -9.300 1.00 42.81 210 ARG A CA 1
ATOM 1621 C C . ARG A 1 210 ? 12.749 20.375 -8.724 1.00 42.81 210 ARG A C 1
ATOM 1623 O O . ARG A 1 210 ? 11.699 20.438 -8.086 1.00 42.81 210 ARG A O 1
ATOM 1630 N N . PRO A 1 211 ? 13.514 21.471 -8.943 1.00 38.16 211 PRO A N 1
ATOM 1631 C CA . PRO A 1 211 ? 13.127 22.792 -8.466 1.00 38.16 211 PRO A CA 1
ATOM 1632 C C . PRO A 1 211 ? 11.807 23.230 -9.113 1.00 38.16 211 PRO A C 1
ATOM 1634 O O . PRO A 1 211 ? 11.704 23.322 -10.330 1.00 38.16 211 PRO A O 1
ATOM 1637 N N . VAL A 1 212 ? 10.828 23.445 -8.230 1.00 43.53 212 VAL A N 1
ATOM 1638 C CA . VAL A 1 212 ? 9.572 24.205 -8.334 1.00 43.53 212 VAL A CA 1
ATOM 1639 C C . VAL A 1 212 ? 8.919 24.267 -9.717 1.00 43.53 212 VAL A C 1
ATOM 1641 O O . VAL A 1 212 ? 9.315 25.078 -10.545 1.00 43.53 212 VAL A O 1
ATOM 1644 N N . LEU A 1 213 ? 7.787 23.571 -9.891 1.00 34.91 213 LEU A N 1
ATOM 1645 C CA . LEU A 1 213 ? 6.728 24.039 -10.790 1.00 34.91 213 LEU A CA 1
ATOM 1646 C C . LEU A 1 213 ? 5.343 23.887 -10.149 1.00 34.91 213 LEU A C 1
ATOM 1648 O O . LEU A 1 213 ? 4.886 22.808 -9.780 1.00 34.91 213 LEU A O 1
ATOM 1652 N N . SER A 1 214 ? 4.701 25.041 -10.007 1.00 40.66 214 SER A N 1
ATOM 1653 C CA . SER A 1 214 ? 3.340 25.277 -9.553 1.00 40.66 214 SER A CA 1
ATOM 1654 C C . SER A 1 214 ? 2.320 24.810 -10.595 1.00 40.66 214 SER A C 1
ATOM 1656 O O . SER A 1 214 ? 2.059 25.519 -11.564 1.00 40.66 214 SER A O 1
ATOM 1658 N N . SER A 1 215 ? 1.698 23.652 -10.386 1.00 39.59 215 SER A N 1
ATOM 1659 C CA . SER A 1 215 ? 0.447 23.306 -11.088 1.00 39.59 215 SER A CA 1
ATOM 1660 C C . SER A 1 215 ? -0.521 22.430 -10.284 1.00 39.59 215 SER A C 1
ATOM 1662 O O . SER A 1 215 ? -1.706 22.403 -10.600 1.00 39.59 215 SER A O 1
ATOM 1664 N N . PHE A 1 216 ? -0.101 21.817 -9.170 1.00 38.66 216 PHE A N 1
ATOM 1665 C CA . PHE A 1 216 ? -1.001 20.987 -8.352 1.00 38.66 216 PHE A CA 1
ATOM 1666 C C . PHE A 1 216 ? -2.059 21.790 -7.565 1.00 38.66 216 PHE A C 1
ATOM 1668 O O . PHE A 1 216 ? -3.137 21.283 -7.262 1.00 38.66 216 PHE A O 1
ATOM 1675 N N . ALA A 1 217 ? -1.798 23.072 -7.282 1.00 40.91 217 ALA A N 1
ATOM 1676 C CA . ALA A 1 217 ? -2.716 23.937 -6.533 1.00 40.91 217 ALA A CA 1
ATOM 1677 C C . ALA A 1 217 ? -3.923 24.444 -7.355 1.00 40.91 217 ALA A C 1
ATOM 1679 O O . ALA A 1 217 ? -4.875 24.974 -6.782 1.00 40.91 217 ALA A O 1
ATOM 1680 N N . ALA A 1 218 ? -3.920 24.282 -8.684 1.00 42.81 218 ALA A N 1
ATOM 1681 C CA . ALA A 1 218 ? -4.940 24.875 -9.553 1.00 42.81 218 ALA A CA 1
ATOM 1682 C C . ALA A 1 218 ? -6.280 24.108 -9.571 1.00 42.81 218 ALA A C 1
ATOM 1684 O O . ALA A 1 218 ? -7.303 24.675 -9.949 1.00 42.81 218 ALA A O 1
ATOM 1685 N N . SER A 1 219 ? -6.322 22.853 -9.111 1.00 40.00 219 SER A N 1
ATOM 1686 C CA . SER A 1 219 ? -7.548 22.035 -9.100 1.00 40.00 219 SER A CA 1
ATOM 1687 C C . SER A 1 219 ? -8.464 22.269 -7.888 1.00 40.00 219 SER A C 1
ATOM 1689 O O . SER A 1 219 ? -9.557 21.711 -7.840 1.00 40.00 219 SER A O 1
ATOM 1691 N N . HIS A 1 220 ? -8.075 23.128 -6.936 1.00 42.16 220 HIS A N 1
ATOM 1692 C CA . HIS A 1 220 ? -8.813 23.338 -5.678 1.00 42.16 220 HIS A CA 1
ATOM 1693 C C . HIS A 1 220 ? -9.355 24.765 -5.486 1.00 42.16 220 HIS A C 1
ATOM 1695 O O . HIS A 1 220 ? -9.754 25.138 -4.386 1.00 42.16 220 HIS A O 1
ATOM 1701 N N . SER A 1 221 ? -9.416 25.572 -6.551 1.00 38.41 221 SER A N 1
ATOM 1702 C CA . SER A 1 221 ? -10.023 26.912 -6.522 1.00 38.41 221 SER A CA 1
ATOM 1703 C C . SER A 1 221 ? -11.119 27.062 -7.580 1.00 38.41 221 SER A C 1
ATOM 1705 O O . SER A 1 221 ? -10.949 27.744 -8.585 1.00 38.41 221 SER A O 1
ATOM 1707 N N . ARG A 1 222 ? -12.286 26.458 -7.338 1.00 36.75 222 ARG A N 1
ATOM 1708 C CA . ARG A 1 222 ? -13.554 26.985 -7.866 1.00 36.75 222 ARG A CA 1
ATOM 1709 C C . ARG A 1 222 ? -14.493 27.268 -6.694 1.00 36.75 222 ARG A C 1
ATOM 1711 O O . ARG A 1 222 ? -15.066 26.323 -6.154 1.00 36.75 222 ARG A O 1
ATOM 1718 N N . PRO A 1 223 ? -14.677 28.533 -6.281 1.00 41.88 223 PRO A N 1
ATOM 1719 C CA . PRO A 1 223 ? -15.827 28.880 -5.470 1.00 41.88 223 PRO A CA 1
ATOM 1720 C C . PRO A 1 223 ? -17.094 28.760 -6.322 1.00 41.88 223 PRO A C 1
ATOM 1722 O O . PRO A 1 223 ? -17.100 29.055 -7.518 1.00 41.88 223 PRO A O 1
ATOM 1725 N N . ALA A 1 224 ? -18.159 28.290 -5.678 1.00 42.88 224 ALA A N 1
ATOM 1726 C CA . ALA A 1 224 ? -19.485 28.151 -6.247 1.00 42.88 224 ALA A CA 1
ATOM 1727 C C . ALA A 1 224 ? -19.931 29.437 -6.959 1.00 42.88 224 ALA A C 1
ATOM 1729 O O . ALA A 1 224 ? -19.889 30.530 -6.390 1.00 42.88 224 ALA A O 1
ATOM 1730 N N . VAL A 1 225 ? -20.412 29.274 -8.191 1.00 42.56 225 VAL A N 1
ATOM 1731 C CA . VAL A 1 225 ? -21.215 30.273 -8.895 1.00 42.56 225 VAL A CA 1
ATOM 1732 C C . VAL A 1 225 ? -22.412 30.603 -8.004 1.00 42.56 225 VAL A C 1
ATOM 1734 O O . VAL A 1 225 ? -23.298 29.771 -7.812 1.00 42.56 225 VAL A O 1
ATOM 1737 N N . ARG A 1 226 ? -22.438 31.807 -7.427 1.00 42.53 226 ARG A N 1
ATOM 1738 C CA . ARG A 1 226 ? -23.670 32.381 -6.883 1.00 42.53 226 ARG A CA 1
ATOM 1739 C C . ARG A 1 226 ? -24.349 33.137 -8.011 1.00 42.53 226 ARG A C 1
ATOM 1741 O O . ARG A 1 226 ? -23.849 34.168 -8.449 1.00 42.53 226 ARG A O 1
ATOM 1748 N N . GLY A 1 227 ? -25.465 32.583 -8.470 1.00 52.12 227 GLY A N 1
ATOM 1749 C CA . GLY A 1 227 ? -26.370 33.263 -9.379 1.00 52.12 227 GLY A CA 1
ATOM 1750 C C . GLY A 1 227 ? -26.910 34.556 -8.769 1.00 52.12 227 GLY A C 1
ATOM 1751 O O . GLY A 1 227 ? -27.159 34.645 -7.562 1.00 52.12 227 GLY A O 1
ATOM 1752 N N . ARG A 1 228 ? -27.085 35.541 -9.641 1.00 50.78 228 ARG A N 1
ATOM 1753 C CA . ARG A 1 228 ? -28.151 36.533 -9.585 1.00 50.78 228 ARG A CA 1
ATOM 1754 C C . ARG A 1 228 ? -28.736 36.637 -10.979 1.00 50.78 228 ARG A C 1
ATOM 1756 O O . ARG A 1 228 ? -27.928 36.554 -11.931 1.00 50.78 228 ARG A O 1
#

Sequence (228 aa):
MRIRVTLDTGLDHPAFYSAETDSITIAAQWFYARDPRTGGAVSAEQFRLHASHMIEHELAHMAFARKVGLAEYRRGSGALPLWVLEGVAEWAAGGVLSFTPGSEEIKALFEDGCMPPARMESAMRVTNGAKDPKANQQAYVQAYFMAKSLLSLRPEPARGLEQFVGFARDALRAGGSVEAALAGRYGLTPEQFDRRWRSLLETDVVRASRPVLSSFAASHSRPAVRGR